Protein AF-A0A1Y6KVI9-F1 (afdb_monomer)

Secondary structure (DSSP, 8-state):
-PPPP---GGGS--TTT-SEEEEEEE--TT--SSSB-TTT--B-THHHHHHHHHHHHHHHHTTEEEEEEEE-SSEEEEEEEE-HHHHHT--HHHHHHH--S----HHHHHHHHHHHHHHS-TT------SSPPHHHHHHT--HHHHHHHHHSHHHHHTT--S-HHHHHHHHHHTT-S----HHHHHHHS--

InterPro domains:
  IPR036515 Transposase IS200-like superfamily [G3DSA:3.30.70.1290] (14-157)
  IPR036515 Transposase IS200-like superfamily [SSF143422] (20-94)

Sequence (191 aa):
MVKPMTTSRRKLIEPQITPFYHVINRCVRRAYLCGDDPYNGKNYHHRRGWIVNKIKQLAAVFCIDVCAYAVMSNHYHLVLKIDTEQQQKLTPKAVISRTAGINFAFTDYFELIDWTGRCVRNDKKGFIASSQPKILQQLGITADAWLEHSEQFMERYANVSGKWSRMCAFKQHAGGHWCKGKSASHQLHPN

Nearest PDB structures (foldseek):
  2ec2-assembly1_C  TM=4.387E-01  e=1.279E-01  Sulfurisphaera tokodaii
  1yjh-assembly1_A  TM=5.521E-01  e=5.649E+00  Cimex lectularius
  2dkd-assembly2_B  TM=3.832E-01  e=5.292E+00  Candida albicans

Radius of gyration: 19.59 Å; Cα contacts (8 Å, |Δi|>4): 198; chains: 1; bounding box: 50×51×47 Å

pLDDT: mean 80.1, std 11.82, range [41.78, 96.88]

Organism: NCBI:txid512643

Solvent-accessible surface area (backbone atoms only — not comparable to full-atom values): 11574 Å² total; per-residue (Å²): 135,83,76,82,75,84,75,57,74,81,77,76,63,53,63,90,83,47,37,68,45,82,47,74,53,66,56,63,94,88,42,65,68,14,38,74,35,90,87,80,72,49,76,31,53,77,40,48,60,52,52,54,52,48,52,54,54,50,31,71,51,45,57,34,48,75,81,43,75,48,82,50,40,40,34,37,41,35,33,32,32,54,37,62,70,62,51,71,71,52,48,74,68,54,51,51,66,51,51,85,60,87,89,71,56,75,65,48,51,51,49,41,53,54,51,52,60,55,72,74,38,94,87,55,95,68,89,75,71,90,67,77,46,65,59,36,63,77,67,71,43,51,70,66,59,51,49,56,48,67,76,40,37,55,81,45,28,64,86,54,84,47,44,54,71,56,45,46,53,51,34,49,75,70,74,40,94,75,80,64,33,63,72,63,15,54,72,75,32,70,132

Structure (mmCIF, N/CA/C/O backbone):
data_AF-A0A1Y6KVI9-F1
#
_entry.id   AF-A0A1Y6KVI9-F1
#
loop_
_atom_site.group_PDB
_atom_site.id
_atom_site.type_symbol
_atom_site.label_atom_id
_atom_site.label_alt_id
_atom_site.label_comp_id
_atom_site.label_asym_id
_atom_site.label_entity_id
_atom_site.label_seq_id
_atom_site.pdbx_PDB_ins_code
_atom_site.Cartn_x
_atom_site.Cartn_y
_atom_site.Cartn_z
_atom_site.occupancy
_atom_site.B_iso_or_equiv
_atom_site.auth_seq_id
_atom_site.auth_comp_id
_atom_site.auth_asym_id
_atom_site.auth_atom_id
_atom_site.pdbx_PDB_model_num
ATOM 1 N N . MET A 1 1 ? -24.255 30.212 -9.617 1.00 41.78 1 MET A N 1
ATOM 2 C CA . MET A 1 1 ? -23.935 28.779 -9.427 1.00 41.78 1 MET A CA 1
ATOM 3 C C . MET A 1 1 ? -22.876 28.683 -8.333 1.00 41.78 1 MET A C 1
ATOM 5 O O . MET A 1 1 ? -21.764 29.150 -8.544 1.00 41.78 1 MET A O 1
ATOM 9 N N . VAL A 1 2 ? -23.235 28.226 -7.131 1.00 43.97 2 VAL A N 1
ATOM 10 C CA . VAL A 1 2 ? -22.296 28.164 -5.995 1.00 43.97 2 VAL A CA 1
ATOM 11 C C . VAL A 1 2 ? -21.312 27.023 -6.249 1.00 43.97 2 VAL A C 1
ATOM 13 O O . VAL A 1 2 ? -21.723 25.887 -6.469 1.00 43.97 2 VAL A O 1
ATOM 16 N N . LYS A 1 3 ? -20.011 27.330 -6.264 1.00 46.34 3 LYS A N 1
ATOM 17 C CA . LYS A 1 3 ? -18.946 26.326 -6.374 1.00 46.34 3 LYS A CA 1
ATOM 18 C C . LYS A 1 3 ? -19.054 25.416 -5.141 1.00 46.34 3 LYS A C 1
ATOM 20 O O . LYS A 1 3 ? -19.003 25.953 -4.034 1.00 46.34 3 LYS A O 1
ATOM 25 N N . PRO A 1 4 ? -19.228 24.090 -5.280 1.00 54.81 4 PRO A N 1
ATOM 26 C CA . PRO A 1 4 ? -19.335 23.225 -4.117 1.00 54.81 4 PRO A CA 1
ATOM 27 C C . PRO A 1 4 ? -18.044 23.345 -3.308 1.00 54.81 4 PRO A C 1
ATOM 29 O O . PRO A 1 4 ? -16.937 23.170 -3.822 1.00 54.81 4 PRO A O 1
ATOM 32 N N . MET A 1 5 ? -18.203 23.738 -2.051 1.00 51.47 5 MET A N 1
ATOM 33 C CA . MET A 1 5 ? -17.108 23.912 -1.114 1.00 51.47 5 MET A CA 1
ATOM 34 C C . MET A 1 5 ? -16.453 22.547 -0.877 1.00 51.47 5 MET A C 1
ATOM 36 O O . MET A 1 5 ? -17.142 21.545 -0.687 1.00 51.47 5 MET A O 1
ATOM 40 N N . THR A 1 6 ? -15.123 22.479 -0.913 1.00 55.81 6 THR A N 1
ATOM 41 C CA . THR A 1 6 ? -14.394 21.224 -0.699 1.00 55.81 6 THR A CA 1
ATOM 42 C C . THR A 1 6 ? -14.618 20.722 0.726 1.00 55.81 6 THR A C 1
ATOM 44 O O . THR A 1 6 ? -14.096 21.296 1.682 1.00 55.81 6 THR A O 1
ATOM 47 N N . THR A 1 7 ? -15.383 19.642 0.877 1.00 67.88 7 THR A N 1
ATOM 48 C CA . THR A 1 7 ? -15.594 18.971 2.164 1.00 67.88 7 THR A CA 1
ATOM 49 C C . THR A 1 7 ? -14.290 18.344 2.657 1.00 67.88 7 THR A C 1
ATOM 51 O O . THR A 1 7 ? -13.588 17.658 1.911 1.00 67.88 7 THR A O 1
ATOM 54 N N . SER A 1 8 ? -13.940 18.576 3.926 1.00 69.06 8 SER A N 1
ATOM 55 C CA . SER A 1 8 ? -12.733 17.990 4.512 1.00 69.06 8 SER A CA 1
ATOM 56 C C . SER A 1 8 ? -12.841 16.464 4.558 1.00 69.06 8 SER A C 1
ATOM 58 O O . SER A 1 8 ? -13.890 15.921 4.891 1.00 69.06 8 SER A O 1
ATOM 60 N N . ARG A 1 9 ? -11.744 15.753 4.259 1.00 61.25 9 ARG A N 1
ATOM 61 C CA . ARG A 1 9 ? -11.752 14.280 4.145 1.00 61.25 9 ARG A CA 1
ATOM 62 C C . ARG A 1 9 ? -12.289 13.566 5.387 1.00 61.25 9 ARG A C 1
ATOM 64 O O . ARG A 1 9 ? -12.955 12.551 5.253 1.00 61.25 9 ARG A O 1
ATOM 71 N N . ARG A 1 10 ? -12.067 14.131 6.580 1.00 68.75 10 ARG A N 1
ATOM 72 C CA . ARG A 1 10 ? -12.602 13.590 7.842 1.00 68.75 10 ARG A CA 1
ATOM 73 C C . ARG A 1 10 ? -14.134 13.577 7.911 1.00 68.75 10 ARG A C 1
ATOM 75 O O . ARG A 1 10 ? -14.680 12.835 8.705 1.00 68.75 10 ARG A O 1
ATOM 82 N N . LYS A 1 11 ? -14.804 14.427 7.126 1.00 74.38 11 LYS A N 1
ATOM 83 C CA . LYS A 1 11 ? -16.267 14.517 7.033 1.00 74.38 11 LYS A CA 1
ATOM 84 C C . LYS A 1 11 ? -16.841 13.641 5.911 1.00 74.38 11 LYS A C 1
ATOM 86 O O . LYS A 1 11 ? -18.047 13.627 5.732 1.00 74.38 11 LYS A O 1
ATOM 91 N N . LEU A 1 12 ? -15.996 12.966 5.125 1.00 75.19 12 LEU A N 1
ATOM 92 C CA . LEU A 1 12 ? -16.440 12.099 4.025 1.00 75.19 12 LEU A CA 1
ATOM 93 C C . LEU A 1 12 ? -16.765 10.672 4.483 1.00 75.19 12 LEU A C 1
ATOM 95 O O . LEU A 1 12 ? -17.330 9.912 3.705 1.00 75.19 12 LEU A O 1
ATOM 99 N N . ILE A 1 13 ? -16.364 10.300 5.702 1.00 83.69 13 ILE A N 1
ATOM 100 C CA . ILE A 1 13 ? -16.493 8.947 6.240 1.00 83.69 13 ILE A CA 1
ATOM 101 C C . ILE A 1 13 ? -17.282 9.023 7.542 1.00 83.69 13 ILE A C 1
ATOM 103 O O . ILE A 1 13 ? -16.833 9.646 8.502 1.00 83.69 13 ILE A O 1
ATOM 107 N N . GLU A 1 14 ? -18.432 8.361 7.572 1.00 84.94 14 GLU A N 1
ATOM 108 C CA . GLU A 1 14 ? -19.307 8.268 8.735 1.00 84.94 14 GLU A CA 1
ATOM 109 C C . GLU A 1 14 ? -19.843 6.832 8.858 1.00 84.94 14 GLU A C 1
ATOM 111 O O . GLU A 1 14 ? -20.896 6.500 8.305 1.00 84.94 14 GLU A O 1
ATOM 116 N N . PRO A 1 15 ? -19.111 5.944 9.564 1.00 85.62 15 PRO A N 1
ATOM 117 C CA . PRO A 1 15 ? -19.455 4.522 9.651 1.00 85.62 15 PRO A CA 1
ATOM 118 C C . PRO A 1 15 ? -20.826 4.251 10.280 1.00 85.62 15 PRO A C 1
ATOM 120 O O . PRO A 1 15 ? -21.404 3.198 10.037 1.00 85.62 15 PRO A O 1
ATOM 123 N N . GLN A 1 16 ? -21.340 5.199 11.073 1.00 85.12 16 GLN A N 1
ATOM 124 C CA . GLN A 1 16 ? -22.661 5.115 11.702 1.00 85.12 16 GLN A CA 1
ATOM 125 C C . GLN A 1 16 ? -23.807 5.238 10.685 1.00 85.12 16 GLN A C 1
ATOM 127 O O . GLN A 1 16 ? -24.857 4.643 10.895 1.00 85.12 16 GLN A O 1
ATOM 132 N N . ILE A 1 17 ? -23.606 5.979 9.586 1.00 87.88 17 ILE A N 1
ATOM 133 C CA . ILE A 1 17 ? -24.597 6.114 8.506 1.00 87.88 17 ILE A CA 1
ATOM 134 C C . ILE A 1 17 ? -24.457 4.960 7.516 1.00 87.88 17 ILE A C 1
ATOM 136 O O . ILE A 1 17 ? -25.437 4.322 7.141 1.00 87.88 17 ILE A O 1
ATOM 140 N N . THR A 1 18 ? -23.230 4.697 7.069 1.00 91.38 18 THR A N 1
ATOM 141 C CA . THR A 1 18 ? -22.927 3.552 6.213 1.00 91.38 18 THR A CA 1
ATOM 142 C C . THR A 1 18 ? -21.510 3.064 6.483 1.00 91.38 18 THR A C 1
ATOM 144 O O . THR A 1 18 ? -20.565 3.862 6.472 1.00 91.38 18 THR A O 1
ATOM 147 N N . PRO A 1 19 ? -21.313 1.751 6.681 1.00 93.12 19 PRO A N 1
ATOM 148 C CA . PRO A 1 19 ? -19.977 1.191 6.756 1.00 93.12 19 PRO A CA 1
ATOM 149 C C . PRO A 1 19 ? -19.375 0.958 5.363 1.00 93.12 19 PRO A C 1
ATOM 151 O O . PRO A 1 19 ? -18.181 0.686 5.283 1.00 93.12 19 PRO A O 1
ATOM 154 N N . PHE A 1 20 ? -20.156 1.054 4.277 1.00 94.12 20 PHE A N 1
ATOM 155 C CA . PHE A 1 20 ? -19.722 0.711 2.920 1.00 94.12 20 PHE A CA 1
ATOM 156 C C . PHE A 1 20 ? -19.253 1.925 2.116 1.00 94.12 20 PHE A C 1
ATOM 158 O O . PHE A 1 20 ? -19.961 2.927 2.016 1.00 94.12 20 PHE A O 1
ATOM 165 N N . TYR A 1 21 ? -18.092 1.796 1.469 1.00 93.81 21 TYR A N 1
ATOM 166 C CA . TYR A 1 21 ? -17.468 2.854 0.676 1.00 93.81 21 TYR A CA 1
ATOM 167 C C . TYR A 1 21 ? -16.883 2.317 -0.626 1.00 93.81 21 TYR A C 1
ATOM 169 O O . TYR A 1 21 ? -16.111 1.358 -0.634 1.00 93.81 21 TYR A O 1
ATOM 177 N N . HIS A 1 22 ? -17.193 2.991 -1.735 1.00 94.94 22 HIS A N 1
ATOM 178 C CA . HIS A 1 22 ? -16.519 2.776 -3.013 1.00 94.94 22 HIS A CA 1
ATOM 179 C C . HIS A 1 22 ? -15.333 3.732 -3.134 1.00 94.94 22 HIS A C 1
ATOM 181 O O . HIS A 1 22 ? -15.501 4.945 -3.233 1.00 94.94 22 HIS A O 1
ATOM 187 N N . VAL A 1 23 ? -14.123 3.182 -3.116 1.00 92.56 23 VAL A N 1
ATOM 188 C CA . VAL A 1 23 ? -12.875 3.940 -3.209 1.00 92.56 23 VAL A CA 1
ATOM 189 C C . VAL A 1 23 ? -12.216 3.674 -4.550 1.00 92.56 23 VAL A C 1
ATOM 191 O O . VAL A 1 23 ? -12.107 2.534 -5.003 1.00 92.56 23 VAL A O 1
ATOM 194 N N . ILE A 1 24 ? -11.741 4.745 -5.176 1.00 91.56 24 ILE A N 1
ATOM 195 C CA . ILE A 1 24 ? -11.073 4.702 -6.471 1.00 91.56 24 ILE A CA 1
ATOM 196 C C . ILE A 1 24 ? -9.725 5.386 -6.318 1.00 91.56 24 ILE A C 1
ATOM 198 O O . ILE A 1 24 ? -9.643 6.504 -5.811 1.00 91.56 24 ILE A O 1
ATOM 202 N N . ASN A 1 25 ? -8.670 4.730 -6.785 1.00 89.00 25 ASN A N 1
ATOM 203 C CA . ASN A 1 25 ? -7.366 5.359 -6.916 1.00 89.00 25 ASN A CA 1
ATOM 204 C C . ASN A 1 25 ? -6.889 5.204 -8.352 1.00 89.00 25 ASN A C 1
ATOM 206 O O . ASN A 1 25 ? -6.873 4.100 -8.898 1.00 89.00 25 ASN A O 1
ATOM 210 N N . ARG A 1 26 ? -6.509 6.326 -8.955 1.00 85.56 26 ARG A N 1
ATOM 211 C CA . ARG A 1 26 ? -6.021 6.399 -10.323 1.00 85.56 26 ARG A CA 1
ATOM 212 C C . ARG A 1 26 ? -4.596 6.920 -10.317 1.00 85.56 26 ARG A C 1
ATOM 214 O O . ARG A 1 26 ? -4.307 7.970 -9.748 1.00 85.56 26 ARG A O 1
ATOM 221 N N . CYS A 1 27 ? -3.727 6.211 -11.023 1.00 83.12 27 CYS A N 1
ATOM 222 C CA . CYS A 1 27 ? -2.404 6.703 -11.342 1.00 83.12 27 CYS A CA 1
ATOM 223 C C . CYS A 1 27 ? -2.510 7.985 -12.167 1.00 83.12 27 CYS A C 1
ATOM 225 O O . CYS A 1 27 ? -3.212 8.058 -13.176 1.00 83.12 27 CYS A O 1
ATOM 227 N N . VAL A 1 28 ? -1.782 9.006 -11.736 1.00 78.94 28 VAL A N 1
ATOM 228 C CA . VAL A 1 28 ? -1.635 10.259 -12.474 1.00 78.94 28 VAL A CA 1
ATOM 229 C C . VAL A 1 28 ? -0.368 10.225 -13.323 1.00 78.94 28 VAL A C 1
ATOM 231 O O . VAL A 1 28 ? 0.478 9.345 -13.172 1.00 78.94 28 VAL A O 1
ATOM 234 N N . ARG A 1 29 ? -0.220 11.216 -14.211 1.00 76.19 29 ARG A N 1
ATOM 235 C CA . ARG A 1 29 ? 1.015 11.458 -14.979 1.00 76.19 29 ARG A CA 1
ATOM 236 C C . ARG A 1 29 ? 1.493 10.243 -15.792 1.00 76.19 29 ARG A C 1
ATOM 238 O O . ARG A 1 29 ? 2.688 9.991 -15.863 1.00 76.19 29 ARG A O 1
ATOM 245 N N . ARG A 1 30 ? 0.553 9.528 -16.424 1.00 73.62 30 ARG A N 1
ATOM 246 C CA . ARG A 1 30 ? 0.818 8.383 -17.321 1.00 73.62 30 ARG A CA 1
ATOM 247 C C . ARG A 1 30 ? 1.525 7.196 -16.648 1.00 73.62 30 ARG A C 1
ATOM 249 O O . ARG A 1 30 ? 2.158 6.405 -17.331 1.00 73.62 30 ARG A O 1
ATOM 256 N N . ALA A 1 31 ? 1.416 7.052 -15.327 1.00 73.94 31 ALA A N 1
ATOM 257 C CA . ALA A 1 31 ? 1.901 5.853 -14.653 1.00 73.94 31 ALA A CA 1
ATOM 258 C C . ALA A 1 31 ? 0.901 4.690 -14.796 1.00 73.94 31 ALA A C 1
ATOM 260 O O . ALA A 1 31 ? -0.316 4.901 -14.800 1.00 73.94 31 ALA A O 1
ATOM 261 N N . TYR A 1 32 ? 1.429 3.467 -14.871 1.00 81.81 32 TYR A N 1
ATOM 262 C CA . TYR A 1 32 ? 0.656 2.230 -14.978 1.00 81.81 32 TYR A CA 1
ATOM 263 C C . TYR A 1 32 ? 0.922 1.327 -13.768 1.00 81.81 32 TYR A C 1
ATOM 265 O O . TYR A 1 32 ? 2.066 1.058 -13.395 1.00 81.81 32 TYR A O 1
ATOM 273 N N . LEU A 1 33 ? -0.160 0.861 -13.148 1.00 84.81 33 LEU A N 1
ATOM 274 C CA . LEU A 1 33 ? -0.154 -0.116 -12.063 1.00 84.81 33 LEU A CA 1
ATOM 275 C C . LEU A 1 33 ? 0.258 -1.498 -12.568 1.00 84.81 33 LEU A C 1
ATOM 277 O O . LEU A 1 33 ? 1.055 -2.187 -11.932 1.00 84.81 33 LEU A O 1
ATOM 281 N N . CYS A 1 34 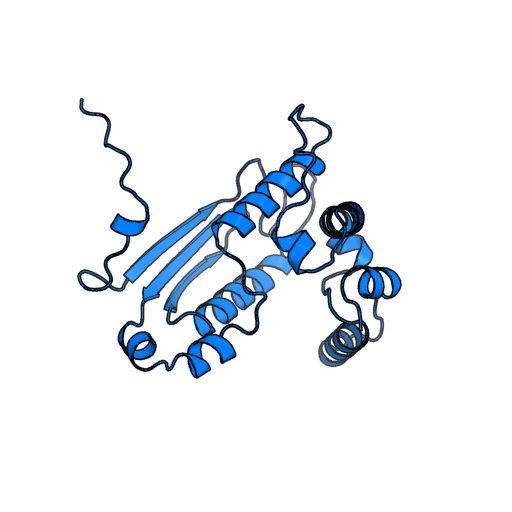? -0.331 -1.916 -13.688 1.00 89.31 34 CYS A N 1
ATOM 282 C CA . CYS A 1 34 ? -0.140 -3.227 -14.294 1.00 89.31 34 CYS A CA 1
ATOM 283 C C . CYS A 1 34 ? -0.531 -3.204 -15.783 1.00 89.31 34 CYS A C 1
ATOM 285 O O . CYS A 1 34 ? -1.052 -2.203 -16.270 1.00 89.31 34 CYS A O 1
ATOM 287 N N . GLY A 1 35 ? -0.334 -4.318 -16.490 1.00 88.88 35 GLY A N 1
ATOM 288 C CA . GLY A 1 35 ? -0.619 -4.413 -17.928 1.00 88.88 35 GLY A CA 1
ATOM 289 C C . GLY A 1 35 ? 0.412 -3.696 -18.793 1.00 88.88 35 GLY A C 1
ATOM 290 O O . GLY A 1 35 ? 1.489 -3.354 -18.306 1.00 88.88 35 GLY A O 1
ATOM 291 N N . ASP A 1 36 ? 0.093 -3.514 -20.068 1.00 89.88 36 ASP A N 1
ATOM 292 C CA . ASP A 1 36 ? 0.980 -2.865 -21.031 1.00 89.88 36 ASP A CA 1
ATOM 293 C C . ASP A 1 36 ? 0.984 -1.345 -20.872 1.00 89.88 36 ASP A C 1
ATOM 295 O O . ASP A 1 36 ? -0.067 -0.699 -20.810 1.00 89.88 36 ASP A O 1
ATOM 299 N N . ASP A 1 37 ? 2.186 -0.777 -20.812 1.00 86.12 37 ASP A N 1
ATOM 300 C CA . ASP A 1 37 ? 2.418 0.657 -20.899 1.00 86.12 37 ASP A CA 1
ATOM 301 C C . ASP A 1 37 ? 2.596 1.047 -22.378 1.00 86.12 37 ASP A C 1
ATOM 303 O O . ASP A 1 37 ? 3.631 0.740 -22.979 1.00 86.12 37 ASP A O 1
ATOM 307 N N . PRO A 1 38 ? 1.615 1.735 -22.989 1.00 82.31 38 PRO A N 1
ATOM 308 C CA . PRO A 1 38 ? 1.635 2.057 -24.410 1.00 82.31 38 PRO A CA 1
ATOM 309 C C . PRO A 1 38 ? 2.697 3.101 -24.777 1.00 82.31 38 PRO A C 1
ATOM 311 O O . PRO A 1 38 ? 2.939 3.315 -25.959 1.00 82.31 38 PRO A O 1
ATOM 314 N N . TYR A 1 39 ? 3.322 3.772 -23.802 1.00 80.62 39 TYR A N 1
ATOM 315 C CA . TYR A 1 39 ? 4.297 4.830 -24.077 1.00 80.62 39 TYR A CA 1
ATOM 316 C C . TYR A 1 39 ? 5.726 4.309 -24.209 1.00 80.62 39 TYR A C 1
ATOM 318 O O . TYR A 1 39 ? 6.509 4.867 -24.971 1.00 80.62 39 TYR A O 1
ATOM 326 N N . ASN A 1 40 ? 6.086 3.275 -23.451 1.00 83.06 40 ASN A N 1
ATOM 327 C CA . ASN A 1 40 ? 7.432 2.692 -23.474 1.00 83.06 40 ASN A CA 1
ATOM 328 C C . ASN A 1 40 ? 7.441 1.202 -23.854 1.00 83.06 40 ASN A C 1
ATOM 330 O O . ASN A 1 40 ? 8.512 0.599 -23.881 1.00 83.06 40 ASN A O 1
ATOM 334 N N . GLY A 1 41 ? 6.271 0.607 -24.112 1.00 85.94 41 GLY A N 1
ATOM 335 C CA . GLY A 1 41 ? 6.112 -0.794 -24.502 1.00 85.94 41 GLY A CA 1
ATOM 336 C C . GLY A 1 41 ? 6.371 -1.805 -23.382 1.00 85.94 41 GLY A C 1
ATOM 337 O O . GLY A 1 41 ? 6.445 -3.002 -23.650 1.00 85.94 41 GLY A O 1
ATOM 338 N N . LYS A 1 42 ? 6.545 -1.370 -22.126 1.00 84.62 42 LYS A N 1
ATOM 339 C CA . LYS A 1 42 ? 6.837 -2.277 -21.008 1.00 84.62 42 LYS A CA 1
ATOM 340 C C . LYS A 1 42 ? 5.577 -2.982 -20.518 1.00 84.62 42 LYS A C 1
ATOM 342 O O . LYS A 1 42 ? 4.529 -2.368 -20.334 1.00 84.62 42 LYS A O 1
ATOM 347 N N . ASN A 1 43 ? 5.725 -4.265 -20.197 1.00 87.31 43 ASN A N 1
ATOM 348 C CA . ASN A 1 43 ? 4.661 -5.078 -19.627 1.00 87.31 43 ASN A CA 1
ATOM 349 C C . ASN A 1 43 ? 4.767 -5.180 -18.097 1.00 87.31 43 ASN A C 1
ATOM 351 O O . ASN A 1 43 ? 5.784 -5.605 -17.542 1.00 87.31 43 ASN A O 1
ATOM 355 N N . TYR A 1 44 ? 3.680 -4.854 -17.403 1.00 86.88 44 TYR A N 1
ATOM 356 C CA . TYR A 1 44 ? 3.586 -4.887 -15.945 1.00 86.88 44 TYR A CA 1
ATOM 357 C C . TYR A 1 44 ? 2.504 -5.849 -15.426 1.00 86.88 44 TYR A C 1
ATOM 359 O O . TYR A 1 44 ? 2.049 -5.702 -14.290 1.00 86.88 44 TYR A O 1
ATOM 367 N N . HIS A 1 45 ? 2.044 -6.837 -16.208 1.00 87.44 45 HIS A N 1
ATOM 368 C CA . HIS A 1 45 ? 0.961 -7.743 -15.778 1.00 87.44 45 HIS A CA 1
ATOM 369 C C . HIS A 1 45 ? 1.252 -8.474 -14.467 1.00 87.44 45 HIS A C 1
ATOM 371 O O . HIS A 1 45 ? 0.347 -8.621 -13.643 1.00 87.44 45 HIS A O 1
ATOM 377 N N . HIS A 1 46 ? 2.512 -8.850 -14.234 1.00 83.44 46 HIS A N 1
ATOM 378 C CA . HIS A 1 46 ? 2.955 -9.518 -13.008 1.00 83.44 46 HIS A CA 1
ATOM 379 C C . HIS A 1 46 ? 2.566 -8.753 -11.727 1.00 83.44 46 HIS A C 1
ATOM 381 O O . HIS A 1 46 ? 2.312 -9.365 -10.691 1.00 83.44 46 HIS A O 1
ATOM 387 N N . ARG A 1 47 ? 2.443 -7.418 -11.792 1.00 85.75 47 ARG A N 1
ATOM 388 C CA . ARG A 1 47 ? 2.087 -6.575 -10.641 1.00 85.75 47 ARG A CA 1
ATOM 389 C C . ARG A 1 47 ? 0.630 -6.719 -10.216 1.00 85.75 47 ARG A C 1
ATOM 391 O O . ARG A 1 47 ? 0.321 -6.452 -9.059 1.00 85.75 47 ARG A O 1
ATOM 398 N N . ARG A 1 48 ? -0.275 -7.151 -11.105 1.00 88.38 48 ARG A N 1
ATOM 399 C CA . ARG A 1 48 ? -1.716 -7.236 -10.802 1.00 88.38 48 ARG A CA 1
ATOM 400 C C . ARG A 1 48 ? -1.985 -8.148 -9.607 1.00 88.38 48 ARG A C 1
ATOM 402 O O . ARG A 1 48 ? -2.691 -7.749 -8.685 1.00 88.38 48 ARG A O 1
ATOM 409 N N . GLY A 1 49 ? -1.376 -9.335 -9.598 1.00 83.62 49 GLY A N 1
ATOM 410 C CA . GLY A 1 49 ? -1.486 -10.272 -8.478 1.00 83.62 49 GLY A CA 1
ATOM 411 C C . GLY A 1 49 ? -0.922 -9.687 -7.183 1.00 83.62 49 GLY A C 1
ATOM 412 O O . GLY A 1 49 ? -1.539 -9.805 -6.129 1.00 83.62 49 GLY A O 1
ATOM 413 N N . TRP A 1 50 ? 0.207 -8.978 -7.261 1.00 87.12 50 TRP A N 1
ATOM 414 C CA . TRP A 1 50 ? 0.819 -8.334 -6.095 1.00 87.12 50 TRP A CA 1
ATOM 415 C C . TRP A 1 50 ? -0.060 -7.230 -5.512 1.00 87.12 50 TRP A C 1
ATOM 417 O O . TRP A 1 50 ? -0.208 -7.155 -4.296 1.00 87.12 50 TRP A O 1
ATOM 427 N N . ILE A 1 51 ? -0.684 -6.414 -6.364 1.00 85.94 51 ILE A N 1
ATOM 428 C CA . ILE A 1 51 ? -1.618 -5.364 -5.945 1.00 85.94 51 ILE A CA 1
ATOM 429 C C . ILE A 1 51 ? -2.812 -5.986 -5.217 1.00 85.94 51 ILE A C 1
ATOM 431 O O . ILE A 1 51 ? -3.134 -5.562 -4.110 1.00 85.94 51 ILE A O 1
ATOM 435 N N . VAL A 1 52 ? -3.423 -7.031 -5.788 1.00 89.81 52 VAL A N 1
ATOM 436 C CA . VAL A 1 52 ? -4.547 -7.744 -5.155 1.00 89.81 52 VAL A CA 1
ATOM 437 C C . VAL A 1 52 ? -4.139 -8.342 -3.807 1.00 89.81 52 VAL A C 1
ATOM 439 O O . VAL A 1 52 ? -4.841 -8.153 -2.814 1.00 89.81 52 VAL A O 1
ATOM 442 N N . ASN A 1 53 ? -2.988 -9.013 -3.736 1.00 84.38 53 ASN A N 1
ATOM 443 C CA . ASN A 1 53 ? -2.485 -9.586 -2.486 1.00 84.38 53 ASN A CA 1
ATOM 444 C C . ASN A 1 53 ? -2.223 -8.503 -1.438 1.00 84.38 53 ASN A C 1
ATOM 446 O O . ASN A 1 53 ? -2.551 -8.687 -0.267 1.00 84.38 53 ASN A O 1
ATOM 450 N N . LYS A 1 54 ? -1.683 -7.352 -1.852 1.00 84.81 54 LYS A N 1
ATOM 451 C CA . LYS A 1 54 ? -1.411 -6.243 -0.942 1.00 84.81 54 LYS A CA 1
ATOM 452 C C . LYS A 1 54 ? -2.691 -5.592 -0.425 1.00 84.81 54 LYS A C 1
ATOM 454 O O . LYS A 1 54 ? -2.756 -5.300 0.763 1.00 84.81 54 LYS A O 1
ATOM 459 N N . ILE A 1 55 ? -3.708 -5.423 -1.273 1.00 88.94 55 ILE A N 1
ATOM 460 C CA . ILE A 1 55 ? -5.044 -4.958 -0.865 1.00 88.94 55 ILE A CA 1
ATOM 461 C C . ILE A 1 55 ? -5.603 -5.871 0.231 1.00 88.94 55 ILE A C 1
ATOM 463 O O . ILE A 1 55 ? -5.970 -5.379 1.293 1.00 88.94 55 ILE A O 1
ATOM 467 N N . LYS A 1 56 ? -5.596 -7.193 0.012 1.00 87.44 56 LYS A N 1
ATOM 468 C CA . LYS A 1 56 ? -6.089 -8.174 0.994 1.00 87.44 56 LYS A CA 1
ATOM 469 C C . LYS A 1 56 ? -5.277 -8.155 2.290 1.00 87.44 56 LYS A C 1
ATOM 471 O O . LYS A 1 56 ? -5.849 -8.182 3.372 1.00 87.44 56 LYS A O 1
ATOM 476 N N . GLN A 1 57 ? -3.951 -8.064 2.189 1.00 81.94 57 GLN A N 1
ATOM 477 C CA . GLN A 1 57 ? -3.075 -7.986 3.357 1.00 81.94 57 GLN A CA 1
ATOM 478 C C . GLN A 1 57 ? -3.357 -6.733 4.195 1.00 81.94 57 GLN A C 1
ATOM 480 O O . GLN A 1 57 ? -3.453 -6.826 5.411 1.00 81.94 57 GLN A O 1
ATOM 485 N N . LEU A 1 58 ? -3.481 -5.563 3.561 1.00 84.19 58 LEU A N 1
ATOM 486 C CA . LEU A 1 58 ? -3.758 -4.309 4.264 1.00 84.19 58 LEU A CA 1
ATOM 487 C C . LEU A 1 58 ? -5.164 -4.313 4.871 1.00 84.19 58 LEU A C 1
ATOM 489 O O . LEU A 1 58 ? -5.323 -3.906 6.017 1.00 84.19 58 LEU A O 1
ATOM 493 N N . ALA A 1 59 ? -6.153 -4.837 4.148 1.00 87.94 59 ALA A N 1
ATOM 494 C CA . ALA A 1 59 ? -7.500 -5.039 4.670 1.00 87.94 59 ALA A CA 1
ATOM 495 C C . ALA A 1 59 ? -7.523 -5.965 5.896 1.00 87.94 59 ALA A C 1
ATOM 497 O O . ALA A 1 59 ? -8.314 -5.756 6.791 1.00 87.94 59 ALA A O 1
ATOM 498 N N . ALA A 1 60 ? -6.618 -6.941 6.008 1.00 79.75 60 ALA A N 1
ATOM 499 C CA . ALA A 1 60 ? -6.523 -7.761 7.219 1.00 79.75 60 ALA A CA 1
ATOM 500 C C . ALA A 1 60 ? -5.895 -7.016 8.415 1.00 79.75 60 ALA A C 1
ATOM 502 O O . ALA A 1 60 ? -6.095 -7.407 9.564 1.00 79.75 60 ALA A O 1
ATOM 503 N N . VAL A 1 61 ? -5.109 -5.964 8.166 1.00 84.19 61 VAL A N 1
ATOM 504 C CA . VAL A 1 61 ? -4.460 -5.163 9.218 1.00 84.19 61 VAL A CA 1
ATOM 505 C C . VAL A 1 61 ? -5.447 -4.161 9.810 1.00 84.19 61 VAL A C 1
ATOM 507 O O . VAL A 1 61 ? -5.622 -4.103 11.031 1.00 84.19 61 VAL A O 1
ATOM 510 N N . PHE A 1 62 ? -6.114 -3.400 8.947 1.00 81.44 62 PHE A N 1
ATOM 511 C CA . PHE A 1 62 ? -7.133 -2.422 9.324 1.00 81.44 62 PHE A CA 1
A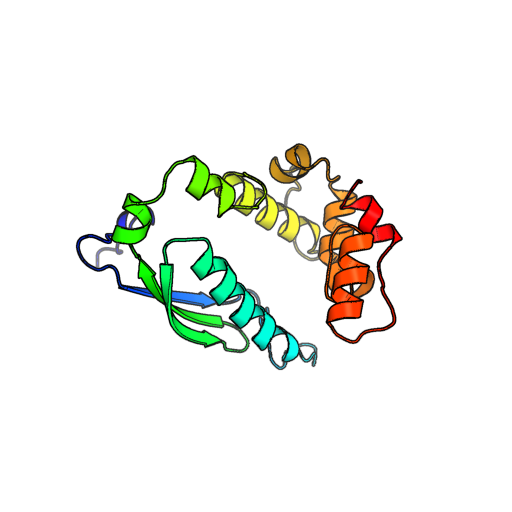TOM 512 C C . PHE A 1 62 ? -8.477 -3.136 9.493 1.00 81.44 62 PHE A C 1
ATOM 514 O O . PHE A 1 62 ? -8.706 -4.104 8.799 1.00 81.44 62 PHE A O 1
ATOM 521 N N . C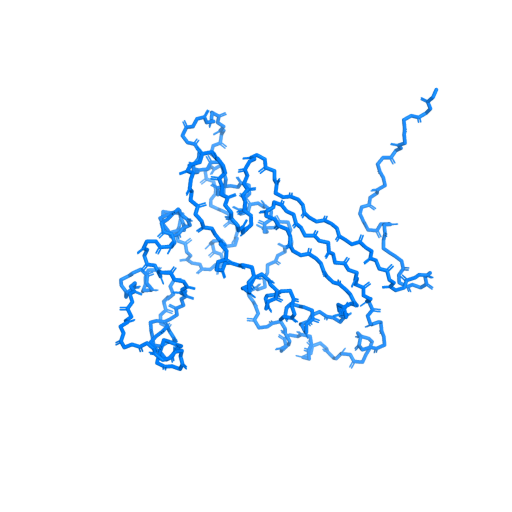YS A 1 63 ? -9.367 -2.736 10.402 1.00 89.75 63 CYS A N 1
ATOM 522 C CA . CYS A 1 63 ? -10.686 -3.385 10.538 1.00 89.75 63 CYS A CA 1
ATOM 523 C C . CYS A 1 63 ? -11.592 -3.043 9.338 1.00 89.75 63 CYS A C 1
ATOM 525 O O . CYS A 1 63 ? -12.508 -2.228 9.447 1.00 89.75 63 CYS A O 1
ATOM 527 N N . ILE A 1 64 ? -11.252 -3.568 8.161 1.00 93.31 64 ILE A N 1
ATOM 528 C CA . ILE A 1 64 ? -11.834 -3.235 6.867 1.00 93.31 64 ILE A CA 1
ATOM 529 C C . ILE A 1 64 ? -11.982 -4.519 6.054 1.00 93.31 64 ILE A C 1
ATOM 531 O O . ILE A 1 64 ? -10.994 -5.177 5.743 1.00 93.31 64 ILE A O 1
ATOM 535 N N . ASP A 1 65 ? -13.194 -4.806 5.596 1.00 93.62 65 ASP A N 1
ATOM 536 C CA . ASP A 1 65 ? -13.440 -5.870 4.629 1.00 93.62 65 ASP A CA 1
ATOM 537 C C . ASP A 1 65 ? -13.364 -5.337 3.196 1.00 93.62 65 ASP A C 1
ATOM 539 O O . ASP A 1 65 ? -13.780 -4.213 2.903 1.00 93.62 65 ASP A O 1
ATOM 543 N N . VAL A 1 66 ? -12.884 -6.171 2.272 1.00 95.56 66 VAL A N 1
ATOM 544 C CA . VAL A 1 66 ? -12.951 -5.908 0.826 1.00 95.56 66 VAL A CA 1
ATOM 545 C C . VAL A 1 66 ? -14.128 -6.688 0.256 1.00 95.56 66 VAL A C 1
ATOM 547 O O . VAL A 1 66 ? -14.020 -7.887 0.013 1.00 95.56 66 VAL A O 1
ATOM 550 N N . CYS A 1 67 ? -15.248 -6.009 0.024 1.00 95.94 67 CYS A N 1
ATOM 551 C CA . CYS A 1 67 ? -16.465 -6.616 -0.516 1.00 95.94 67 CYS A CA 1
ATOM 552 C C . CYS A 1 67 ? -16.347 -6.899 -2.019 1.00 95.94 67 CYS A C 1
ATOM 554 O O . CYS A 1 67 ? -16.837 -7.911 -2.505 1.00 95.94 67 CYS A O 1
ATOM 556 N N . ALA A 1 68 ? -15.690 -6.003 -2.758 1.00 96.25 68 ALA A N 1
ATOM 557 C CA . ALA A 1 68 ? -15.407 -6.174 -4.179 1.00 96.25 68 ALA A CA 1
ATOM 558 C C . ALA A 1 68 ? -14.158 -5.383 -4.581 1.00 96.25 68 ALA A C 1
ATOM 560 O O . ALA A 1 68 ? -13.815 -4.378 -3.955 1.00 96.25 68 ALA A O 1
ATOM 561 N N . TYR A 1 69 ? -13.481 -5.809 -5.647 1.00 96.75 69 TYR A N 1
ATOM 562 C CA . TYR A 1 69 ? -12.364 -5.064 -6.219 1.00 96.75 69 TYR A CA 1
ATOM 563 C C . TYR A 1 69 ? -12.284 -5.232 -7.737 1.00 96.75 69 TYR A C 1
ATOM 565 O O . TYR A 1 69 ? -12.631 -6.276 -8.282 1.00 96.75 69 TYR A O 1
ATOM 573 N N . ALA A 1 70 ? -11.746 -4.219 -8.413 1.00 96.38 70 ALA A N 1
ATOM 574 C CA . ALA A 1 70 ? -11.339 -4.287 -9.810 1.00 96.38 70 ALA A CA 1
ATOM 575 C C . ALA A 1 70 ? -9.984 -3.589 -9.974 1.00 96.38 70 ALA A C 1
ATOM 577 O O . ALA A 1 70 ? -9.840 -2.424 -9.610 1.00 96.38 70 ALA A O 1
ATOM 578 N N . VAL A 1 71 ? -8.984 -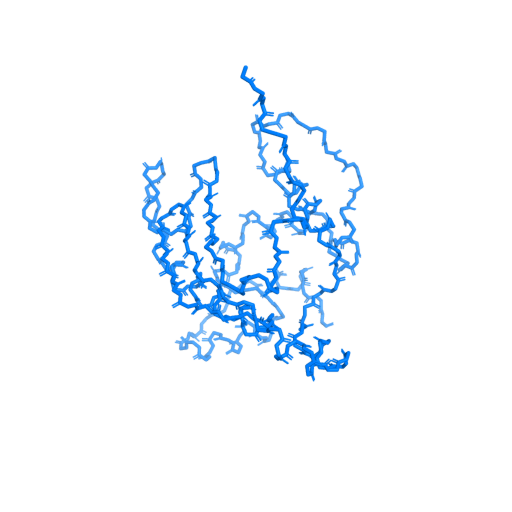4.296 -10.511 1.00 94.94 71 VAL A N 1
ATOM 579 C CA . VAL A 1 71 ? -7.644 -3.745 -10.776 1.00 94.94 71 VAL A CA 1
ATOM 580 C C . VAL A 1 71 ? -7.447 -3.626 -12.280 1.00 94.94 71 VAL A C 1
ATOM 582 O O . VAL A 1 71 ? -7.373 -4.630 -12.992 1.00 94.94 71 VAL A O 1
ATOM 585 N N . MET A 1 72 ? -7.353 -2.388 -12.750 1.00 92.00 72 MET A N 1
ATOM 586 C CA . MET A 1 72 ? -7.106 -2.031 -14.142 1.00 92.00 72 MET A CA 1
ATOM 587 C C . MET A 1 72 ? -5.648 -1.591 -14.323 1.00 92.00 72 MET A C 1
ATOM 589 O O . MET A 1 72 ? -4.859 -1.554 -13.376 1.00 92.00 72 MET A O 1
ATOM 593 N N . SER A 1 73 ? -5.263 -1.278 -15.560 1.00 90.69 73 SER A N 1
ATOM 594 C CA . SER A 1 73 ? -3.874 -0.952 -15.888 1.00 90.69 73 SER A CA 1
ATOM 595 C C . SER A 1 73 ? -3.393 0.352 -15.245 1.00 90.69 73 SER A C 1
ATOM 597 O O . SER A 1 73 ? -2.241 0.442 -14.843 1.00 90.69 73 SER A O 1
ATOM 599 N N . ASN A 1 74 ? -4.270 1.340 -15.066 1.00 88.31 74 ASN A N 1
ATOM 600 C CA . ASN A 1 74 ? -3.934 2.667 -14.531 1.00 88.31 74 ASN A CA 1
ATOM 601 C C . ASN A 1 74 ? -4.764 3.088 -13.304 1.00 88.31 74 ASN A C 1
ATOM 603 O O . ASN A 1 74 ? -4.602 4.200 -12.808 1.00 88.31 74 ASN A O 1
ATOM 607 N N . HIS A 1 75 ? -5.682 2.252 -12.825 1.00 91.88 75 HIS A N 1
ATOM 608 C CA . HIS A 1 75 ? -6.476 2.539 -11.632 1.00 91.88 75 HIS A CA 1
ATOM 609 C C . HIS A 1 75 ? -7.033 1.262 -11.013 1.00 91.88 75 HIS A C 1
ATOM 611 O O . HIS A 1 75 ? -7.018 0.198 -11.632 1.00 91.88 75 HIS A O 1
ATOM 617 N N . TYR A 1 76 ? -7.537 1.373 -9.792 1.00 95.19 76 TYR A N 1
ATOM 618 C CA . TYR A 1 76 ? -8.305 0.317 -9.155 1.00 95.19 76 TYR A CA 1
ATOM 619 C C . TYR A 1 76 ? -9.547 0.884 -8.467 1.00 95.19 76 TYR A C 1
ATOM 621 O O . TYR A 1 76 ? -9.571 2.041 -8.042 1.00 95.19 76 TYR A O 1
ATOM 629 N N . HIS A 1 77 ? -10.560 0.034 -8.341 1.00 96.19 77 HIS A N 1
ATOM 630 C CA . HIS A 1 77 ? -11.788 0.271 -7.595 1.00 96.19 77 HIS A CA 1
ATOM 631 C C . HIS A 1 77 ? -11.874 -0.738 -6.455 1.00 96.19 77 HIS A C 1
ATOM 633 O O . HIS A 1 77 ? -11.661 -1.925 -6.692 1.00 96.19 77 HIS A O 1
ATOM 639 N N . LEU A 1 78 ? -12.212 -0.283 -5.250 1.00 96.88 78 LEU A N 1
ATOM 640 C CA . LEU A 1 78 ? -12.456 -1.122 -4.077 1.00 96.88 78 LEU A CA 1
ATOM 641 C C . LEU A 1 78 ? -13.822 -0.778 -3.497 1.00 96.88 78 LEU A C 1
ATOM 643 O O . LEU A 1 78 ? -14.106 0.395 -3.273 1.00 96.88 78 LEU A O 1
ATOM 647 N N . VAL A 1 79 ? -14.642 -1.783 -3.219 1.00 96.62 79 VAL A N 1
ATOM 648 C CA . VAL A 1 79 ? -15.799 -1.646 -2.333 1.00 96.62 79 VAL A CA 1
ATOM 649 C C . VAL A 1 79 ? -15.360 -2.174 -0.979 1.00 96.62 79 VAL A C 1
ATOM 651 O O . VAL A 1 79 ? -15.030 -3.352 -0.852 1.00 96.62 79 VAL A O 1
ATOM 654 N N . LEU A 1 80 ? -15.291 -1.279 -0.003 1.00 95.38 80 LEU A N 1
ATOM 655 C CA . LEU A 1 80 ? -14.790 -1.544 1.338 1.00 95.38 80 LEU A CA 1
ATOM 656 C C . LEU A 1 80 ? -15.931 -1.462 2.344 1.00 95.38 80 LEU A C 1
ATOM 658 O O . LEU A 1 80 ? -16.814 -0.622 2.181 1.00 95.38 80 LEU A O 1
ATOM 662 N N . LYS A 1 81 ? -15.879 -2.272 3.399 1.00 95.12 81 LYS A N 1
ATOM 663 C CA . LYS A 1 81 ? -16.753 -2.152 4.569 1.00 95.12 81 LYS A CA 1
ATOM 664 C C . LYS A 1 81 ? -15.902 -1.914 5.810 1.00 95.12 81 LYS A C 1
ATOM 666 O O . LYS A 1 81 ? -14.977 -2.673 6.064 1.00 95.12 81 LYS A O 1
ATOM 671 N N . ILE A 1 82 ? -16.204 -0.876 6.580 1.00 93.38 82 ILE A N 1
ATOM 672 C CA . ILE A 1 82 ? -15.561 -0.623 7.873 1.00 93.38 82 ILE A CA 1
ATOM 673 C C . ILE A 1 82 ? -16.204 -1.539 8.919 1.00 93.38 82 ILE A C 1
ATOM 675 O O . ILE A 1 82 ? -17.409 -1.458 9.152 1.00 93.38 82 ILE A O 1
ATOM 679 N N . ASP A 1 83 ? -15.402 -2.391 9.556 1.00 93.00 83 ASP A N 1
ATOM 680 C CA . ASP A 1 83 ? -15.842 -3.259 10.649 1.00 93.00 83 ASP A CA 1
ATOM 681 C C . ASP A 1 83 ? -15.627 -2.553 11.997 1.00 93.00 83 ASP A C 1
ATOM 683 O O . ASP A 1 83 ? -14.595 -2.683 12.668 1.00 93.00 83 ASP A O 1
ATO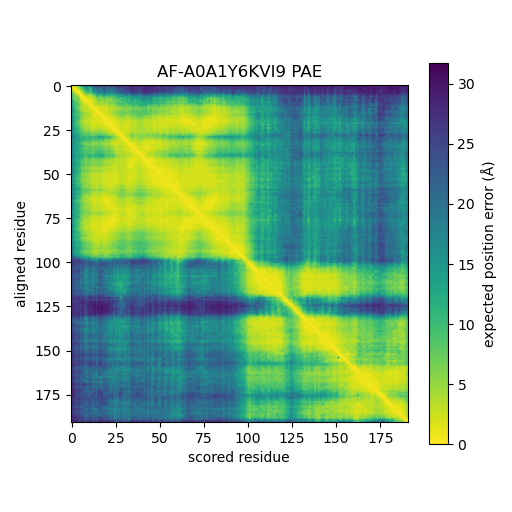M 687 N N . THR A 1 84 ? -16.619 -1.748 12.380 1.00 90.56 84 THR A N 1
ATOM 688 C CA . THR A 1 84 ? -16.614 -1.020 13.654 1.00 90.56 84 THR A CA 1
ATOM 689 C C . THR A 1 84 ? -16.703 -1.949 14.860 1.00 90.56 84 THR A C 1
ATOM 691 O O . THR A 1 84 ? -16.164 -1.620 15.913 1.00 90.56 84 THR A O 1
ATOM 694 N N . GLU A 1 85 ? -17.336 -3.116 14.727 1.00 91.50 85 GLU A N 1
ATOM 695 C CA . GLU A 1 85 ? -17.452 -4.074 15.828 1.00 91.50 85 GLU A CA 1
ATOM 696 C C . GLU A 1 85 ? -16.102 -4.712 16.148 1.00 91.50 85 GLU A C 1
ATOM 698 O O . GLU A 1 85 ? -15.710 -4.801 17.313 1.00 91.50 85 GLU A O 1
ATOM 703 N N . GLN A 1 86 ? -15.360 -5.137 15.122 1.00 89.81 86 GLN A N 1
ATOM 704 C CA . GLN A 1 86 ? -14.003 -5.639 15.301 1.00 89.81 86 GLN A CA 1
ATOM 705 C C . GLN A 1 86 ? -13.095 -4.544 15.859 1.00 89.81 86 GLN A C 1
ATOM 707 O O . GLN A 1 86 ? -12.319 -4.815 16.773 1.00 89.81 86 GLN A O 1
ATOM 712 N N . GLN A 1 87 ? -13.203 -3.311 15.353 1.00 89.88 87 GLN A N 1
ATOM 713 C CA . GLN A 1 87 ? -12.406 -2.182 15.834 1.00 89.88 87 GLN A CA 1
ATOM 714 C C . GLN A 1 87 ? -12.615 -1.908 17.329 1.00 89.88 87 GLN A C 1
ATOM 716 O O . GLN A 1 87 ? -11.629 -1.732 18.042 1.00 89.88 87 GLN A O 1
ATOM 721 N N . GLN A 1 88 ? -13.856 -1.931 17.816 1.00 90.81 88 GLN A N 1
ATOM 722 C CA . GLN A 1 88 ? -14.174 -1.706 19.232 1.00 90.81 88 GLN A CA 1
ATOM 723 C C . GLN A 1 88 ? -13.640 -2.812 20.152 1.00 90.81 88 GLN A C 1
ATOM 725 O O . GLN A 1 88 ? -13.337 -2.558 21.315 1.00 90.81 88 GLN A O 1
ATOM 730 N N . LYS A 1 89 ? -13.487 -4.036 19.634 1.00 92.94 89 LYS A N 1
ATOM 731 C CA . LYS A 1 89 ? -12.940 -5.182 20.377 1.00 92.94 89 LYS A CA 1
ATOM 732 C C . LYS A 1 89 ? -11.407 -5.169 20.461 1.00 92.94 89 LYS A C 1
ATOM 734 O O . LYS A 1 89 ? -10.835 -5.976 21.195 1.00 92.94 89 LYS A O 1
ATOM 739 N N . LEU A 1 90 ? -10.716 -4.299 19.716 1.00 89.50 90 LEU A N 1
ATOM 740 C CA . LEU A 1 90 ? -9.254 -4.256 19.723 1.00 89.50 90 LEU A CA 1
ATOM 741 C C . LEU A 1 90 ? -8.706 -3.550 20.966 1.00 89.50 90 LEU A C 1
ATOM 743 O O . LEU A 1 90 ? -9.008 -2.394 21.248 1.00 89.50 90 LEU A O 1
ATOM 747 N N . THR A 1 91 ? -7.793 -4.226 21.659 1.00 91.19 91 THR A N 1
ATOM 748 C CA . THR A 1 91 ? -6.968 -3.605 22.702 1.00 91.19 91 THR A CA 1
ATOM 749 C C . THR A 1 91 ? -5.820 -2.804 22.075 1.00 91.19 91 THR A C 1
ATOM 751 O O . THR A 1 91 ? -5.375 -3.147 20.977 1.00 91.19 91 THR A O 1
ATOM 754 N N . PRO A 1 92 ? -5.241 -1.801 22.767 1.00 86.56 92 PRO A N 1
ATOM 755 C CA . PRO A 1 92 ? -4.066 -1.080 22.265 1.00 86.56 92 PRO A CA 1
ATOM 756 C C . PRO A 1 92 ? -2.911 -2.012 21.868 1.00 86.56 92 PRO A C 1
ATOM 758 O O . PRO A 1 92 ? -2.278 -1.827 20.831 1.00 86.56 92 PRO A O 1
ATOM 761 N N . LYS A 1 93 ? -2.686 -3.079 22.646 1.00 84.31 93 LYS A N 1
ATOM 762 C CA . LYS A 1 93 ? -1.683 -4.106 22.335 1.00 84.31 93 LYS A CA 1
ATOM 763 C C . LYS A 1 93 ? -2.011 -4.864 21.045 1.00 84.31 93 LYS A C 1
ATOM 765 O O . LYS A 1 93 ? -1.107 -5.118 20.256 1.00 84.31 93 LYS A O 1
ATOM 770 N N . ALA A 1 94 ? -3.282 -5.207 20.824 1.00 84.00 94 ALA A N 1
ATOM 771 C CA . ALA A 1 94 ? -3.730 -5.855 19.593 1.00 84.00 94 ALA A CA 1
ATOM 772 C C . ALA A 1 94 ? -3.636 -4.918 18.378 1.00 84.00 94 ALA A C 1
ATOM 774 O O . ALA A 1 94 ? -3.309 -5.370 17.288 1.00 84.00 94 ALA A O 1
ATOM 775 N N . VAL A 1 95 ? -3.870 -3.613 18.552 1.00 82.88 95 VAL A N 1
ATOM 776 C CA . VAL A 1 95 ? -3.641 -2.621 17.490 1.00 82.88 95 VAL A CA 1
ATOM 777 C C . VAL A 1 95 ? -2.165 -2.616 17.089 1.00 82.88 95 VAL A C 1
ATOM 779 O O . VAL A 1 95 ? -1.859 -2.805 15.915 1.00 82.88 95 VAL A O 1
ATOM 782 N N . ILE A 1 96 ? -1.258 -2.499 18.066 1.00 79.75 96 ILE A N 1
ATOM 783 C CA . ILE A 1 96 ? 0.193 -2.478 17.827 1.00 79.75 96 ILE A CA 1
ATOM 784 C C . ILE A 1 96 ? 0.669 -3.773 17.154 1.00 79.75 96 ILE A C 1
ATOM 786 O O . ILE A 1 96 ? 1.453 -3.719 16.212 1.00 79.75 96 ILE A O 1
ATOM 790 N N . SER A 1 97 ? 0.193 -4.942 17.597 1.00 79.12 97 SER A N 1
ATOM 791 C CA . SER A 1 97 ? 0.623 -6.225 17.026 1.00 79.12 97 SER A CA 1
ATOM 792 C C . SER A 1 97 ? 0.115 -6.460 15.600 1.00 79.12 97 SER A C 1
ATOM 794 O O . SER A 1 97 ? 0.783 -7.140 14.822 1.00 79.12 97 SER A O 1
ATOM 796 N N . ARG A 1 98 ? -1.042 -5.890 15.237 1.00 77.06 98 ARG A N 1
ATOM 797 C CA . ARG A 1 98 ? -1.578 -5.921 13.866 1.00 77.06 98 ARG A CA 1
ATOM 798 C C . ARG A 1 98 ? -0.793 -5.002 12.940 1.00 77.06 98 ARG A C 1
ATOM 800 O O . ARG A 1 98 ? -0.533 -5.355 11.791 1.00 77.06 98 ARG A O 1
ATOM 807 N N . THR A 1 99 ? -0.386 -3.837 13.435 1.00 66.19 99 THR A N 1
ATOM 808 C CA . THR A 1 99 ? 0.467 -2.896 12.711 1.00 66.19 99 THR A CA 1
ATOM 809 C C . THR A 1 99 ? 1.936 -3.229 12.960 1.00 66.19 99 THR A C 1
ATOM 811 O O . THR A 1 99 ? 2.644 -2.493 13.637 1.00 66.19 99 THR A O 1
ATOM 814 N N . ALA A 1 100 ? 2.432 -4.320 12.371 1.00 60.16 100 ALA A N 1
ATOM 815 C CA . ALA A 1 100 ? 3.863 -4.659 12.364 1.00 60.16 100 ALA A CA 1
ATOM 816 C C . ALA A 1 100 ? 4.706 -3.706 11.473 1.00 60.16 100 ALA A C 1
ATOM 818 O O . ALA A 1 100 ? 5.669 -4.123 10.831 1.00 60.16 100 ALA A O 1
ATOM 819 N N . GLY A 1 101 ? 4.284 -2.446 11.350 1.00 62.59 101 GLY A N 1
ATOM 820 C CA . GLY A 1 101 ? 4.852 -1.434 10.472 1.00 62.59 101 GLY A CA 1
ATOM 821 C C . GLY A 1 101 ? 5.597 -0.354 11.245 1.00 62.59 101 GLY A C 1
ATOM 822 O O . GLY A 1 101 ? 5.429 -0.183 12.449 1.00 62.59 101 GLY A O 1
ATOM 823 N N . ILE A 1 102 ? 6.421 0.389 10.517 1.00 61.31 102 ILE A N 1
ATOM 824 C CA . ILE A 1 102 ? 7.103 1.575 11.030 1.00 61.31 102 ILE A CA 1
ATOM 825 C C . ILE A 1 102 ? 6.032 2.609 11.390 1.00 61.31 102 ILE A C 1
ATOM 827 O O . ILE A 1 102 ? 5.167 2.922 10.572 1.00 61.31 102 ILE A O 1
ATOM 831 N N . ASN A 1 103 ? 6.084 3.114 12.619 1.00 67.06 103 ASN A N 1
ATOM 832 C CA . ASN A 1 103 ? 5.102 4.055 13.134 1.00 67.06 103 ASN A CA 1
ATOM 833 C C . ASN A 1 103 ? 5.486 5.479 12.696 1.00 67.06 103 ASN A C 1
ATOM 835 O O . ASN A 1 103 ? 6.423 6.059 13.238 1.00 67.06 103 ASN A O 1
ATOM 839 N N . PHE A 1 104 ? 4.791 6.028 11.701 1.00 75.19 104 PHE A N 1
ATOM 840 C CA . PHE A 1 104 ? 4.964 7.409 11.236 1.00 75.19 104 PHE A CA 1
ATOM 841 C C . PHE A 1 104 ? 3.607 8.070 10.992 1.00 75.19 104 PHE A C 1
ATOM 843 O O . PHE A 1 104 ? 2.622 7.392 10.682 1.00 75.19 104 PHE A O 1
ATOM 850 N N . ALA A 1 105 ? 3.533 9.398 11.121 1.00 77.06 105 ALA A N 1
ATOM 851 C CA . ALA A 1 105 ? 2.291 10.105 10.845 1.00 77.06 105 ALA A CA 1
ATOM 852 C C . ALA A 1 105 ? 1.996 10.101 9.338 1.00 77.06 105 ALA A C 1
ATOM 854 O O . ALA A 1 105 ? 2.890 10.128 8.491 1.00 77.06 105 ALA A O 1
ATOM 855 N N . PHE A 1 106 ? 0.712 10.124 8.981 1.00 73.75 106 PHE A N 1
ATOM 856 C CA . PHE A 1 106 ? 0.290 10.143 7.578 1.00 73.75 106 PHE A CA 1
ATOM 857 C C . PHE A 1 106 ? 0.806 11.376 6.810 1.00 73.75 106 PHE A C 1
ATOM 859 O O . PHE A 1 106 ? 1.059 11.308 5.609 1.00 73.75 106 PHE A O 1
ATOM 866 N N . THR A 1 107 ? 1.001 12.499 7.505 1.00 77.69 107 THR A N 1
ATOM 867 C CA . THR A 1 107 ? 1.637 13.704 6.954 1.00 77.69 107 THR A CA 1
ATOM 868 C C . THR A 1 107 ? 3.093 13.465 6.579 1.00 77.69 107 THR A C 1
ATOM 870 O O . THR A 1 107 ? 3.505 13.871 5.495 1.00 77.69 107 THR A O 1
ATOM 873 N N . ASP A 1 108 ? 3.836 12.750 7.424 1.00 82.19 108 ASP A N 1
ATOM 874 C CA . ASP A 1 108 ? 5.253 12.459 7.200 1.00 82.19 108 ASP A CA 1
ATOM 875 C C . ASP A 1 108 ? 5.422 11.513 5.995 1.00 82.19 108 ASP A C 1
ATOM 877 O O . ASP A 1 108 ? 6.390 11.603 5.242 1.00 82.19 108 ASP A O 1
ATOM 881 N N . TYR A 1 109 ? 4.435 10.640 5.750 1.00 84.31 109 TYR A N 1
ATOM 882 C CA . TYR A 1 109 ? 4.398 9.792 4.556 1.00 84.31 109 TYR A CA 1
ATOM 883 C C . TYR A 1 109 ? 4.234 10.605 3.269 1.00 84.31 109 TYR A C 1
ATOM 885 O O . TYR A 1 109 ? 4.952 10.375 2.296 1.00 84.31 109 TYR A O 1
ATOM 893 N N . PHE A 1 110 ? 3.305 11.567 3.241 1.00 82.00 110 PHE A N 1
ATOM 894 C CA . PHE A 1 110 ? 3.150 12.425 2.065 1.00 82.00 110 PHE A CA 1
ATOM 895 C C . PHE A 1 110 ? 4.368 13.307 1.824 1.00 82.00 110 PHE A C 1
ATOM 897 O O . PHE A 1 110 ? 4.735 13.503 0.668 1.00 82.00 110 PHE A O 1
ATOM 904 N N . GLU A 1 111 ? 4.995 13.799 2.892 1.00 85.88 111 GLU A N 1
ATOM 905 C CA . GLU A 1 111 ? 6.258 14.527 2.807 1.00 85.88 111 GLU A CA 1
ATOM 906 C C . GLU A 1 111 ? 7.330 13.671 2.121 1.00 85.88 111 GLU A C 1
ATOM 908 O O . GLU A 1 111 ? 7.928 14.114 1.143 1.00 85.88 111 GLU A O 1
ATOM 913 N N . LEU A 1 112 ? 7.502 12.414 2.549 1.00 87.31 112 LEU A N 1
ATOM 914 C CA . LEU A 1 112 ? 8.445 11.477 1.935 1.00 87.31 112 LEU A CA 1
ATOM 915 C C . LEU A 1 112 ? 8.152 11.232 0.447 1.00 87.31 112 LEU A C 1
ATOM 917 O O . LEU A 1 112 ? 9.070 11.246 -0.377 1.00 87.31 112 LEU A O 1
ATOM 921 N N . ILE A 1 113 ? 6.887 11.002 0.086 1.00 85.25 113 ILE A N 1
ATOM 922 C CA . ILE A 1 113 ? 6.488 10.729 -1.303 1.00 85.25 113 ILE A CA 1
ATOM 923 C C . ILE A 1 113 ? 6.686 11.956 -2.198 1.00 85.25 113 ILE A C 1
ATOM 925 O O . ILE A 1 113 ? 7.218 11.822 -3.302 1.00 85.25 113 ILE A O 1
ATOM 929 N N . ASP A 1 114 ? 6.278 13.143 -1.744 1.00 81.44 114 ASP A N 1
ATOM 930 C CA . ASP A 1 114 ? 6.460 14.377 -2.510 1.00 81.44 114 ASP A CA 1
ATOM 931 C C . ASP A 1 114 ? 7.946 14.720 -2.661 1.00 81.44 114 ASP A C 1
ATOM 933 O O . ASP A 1 114 ? 8.388 15.026 -3.769 1.00 81.44 114 ASP A O 1
ATOM 937 N N . TRP A 1 115 ? 8.730 14.582 -1.586 1.00 85.44 115 TRP A N 1
ATOM 938 C CA . TRP A 1 115 ? 10.181 14.768 -1.607 1.00 85.44 115 TRP A CA 1
ATOM 939 C C . TRP A 1 115 ? 10.854 13.815 -2.605 1.00 85.44 115 TRP A C 1
ATOM 941 O O . TRP A 1 115 ? 11.538 14.273 -3.519 1.00 85.44 115 TRP A O 1
ATOM 951 N N . THR A 1 116 ? 10.557 12.511 -2.530 1.00 85.38 116 THR A N 1
ATOM 952 C CA . THR A 1 116 ? 11.107 11.500 -3.455 1.00 85.38 116 THR A CA 1
ATOM 953 C C . THR A 1 116 ? 10.745 11.834 -4.906 1.00 85.38 116 THR A C 1
ATOM 955 O O . THR A 1 116 ? 11.596 11.825 -5.789 1.00 85.38 116 THR A O 1
ATOM 958 N N . GLY A 1 117 ? 9.488 12.202 -5.173 1.00 77.31 117 GLY A N 1
ATOM 959 C CA . GLY A 1 117 ? 9.030 12.541 -6.522 1.00 77.31 117 GLY A CA 1
ATOM 960 C C . GLY A 1 117 ? 9.664 13.806 -7.115 1.00 77.31 117 GLY A C 1
ATOM 961 O O . GLY A 1 117 ? 9.690 13.945 -8.341 1.00 77.31 117 GLY A O 1
ATOM 962 N N . ARG A 1 118 ? 10.157 14.730 -6.278 1.00 76.06 118 ARG A N 1
ATOM 963 C CA . ARG A 1 118 ? 10.932 15.901 -6.719 1.00 76.06 118 ARG A CA 1
ATOM 964 C C . ARG A 1 118 ? 12.373 15.531 -7.066 1.00 76.06 118 ARG A C 1
ATOM 966 O O . ARG A 1 118 ? 12.873 16.059 -8.050 1.00 76.06 118 ARG A O 1
ATOM 973 N N . CYS A 1 119 ? 13.000 14.623 -6.317 1.00 74.69 119 CYS A N 1
ATOM 974 C CA . CYS A 1 119 ? 14.381 14.192 -6.555 1.00 74.69 119 CYS A CA 1
ATOM 975 C C . CYS A 1 119 ? 14.556 13.392 -7.859 1.00 74.69 119 CYS A C 1
ATOM 977 O O . CYS A 1 119 ? 15.520 13.614 -8.576 1.00 74.69 119 CYS A O 1
ATOM 979 N N . VAL A 1 120 ? 13.604 12.517 -8.202 1.00 69.25 120 VAL A N 1
ATOM 980 C CA . VAL A 1 120 ? 13.732 11.567 -9.333 1.00 69.25 120 VAL A CA 1
ATOM 981 C C . VAL A 1 120 ? 13.515 12.215 -10.719 1.00 69.25 120 VAL A C 1
ATOM 983 O O . VAL A 1 120 ? 13.851 11.643 -11.755 1.00 69.25 120 VAL A O 1
ATOM 986 N N . ARG A 1 121 ? 12.900 13.404 -10.802 1.00 61.62 121 ARG A N 1
ATOM 987 C CA . ARG A 1 121 ? 12.518 14.016 -12.091 1.00 61.62 121 ARG A CA 1
ATOM 988 C C . ARG A 1 121 ? 13.517 15.064 -12.571 1.00 61.62 121 ARG A C 1
ATOM 990 O O . ARG A 1 121 ? 13.393 16.239 -12.239 1.00 61.62 121 ARG A O 1
ATOM 997 N N . ASN A 1 122 ? 14.392 14.649 -13.485 1.00 52.41 122 ASN A N 1
ATOM 998 C CA . ASN A 1 122 ? 15.352 15.518 -14.182 1.00 52.41 122 ASN A CA 1
ATOM 999 C C . ASN A 1 122 ? 14.708 16.693 -14.950 1.00 52.41 122 ASN A C 1
ATOM 1001 O O . ASN A 1 122 ? 15.375 17.683 -15.235 1.00 52.41 122 ASN A O 1
ATOM 1005 N N . ASP A 1 123 ? 13.419 16.604 -15.296 1.00 57.19 123 ASP A N 1
ATOM 1006 C CA . ASP A 1 123 ? 12.708 17.588 -16.121 1.00 57.19 123 ASP A CA 1
ATOM 1007 C C . ASP A 1 123 ? 11.935 18.653 -15.320 1.00 57.19 123 ASP A C 1
ATOM 1009 O O . ASP A 1 123 ? 11.341 19.558 -15.911 1.00 57.19 123 ASP A O 1
ATOM 1013 N N . LYS A 1 124 ? 11.918 18.579 -13.979 1.00 52.09 124 LYS A N 1
ATOM 1014 C CA . LYS A 1 124 ? 11.148 19.505 -13.138 1.00 52.09 124 LYS A CA 1
ATOM 1015 C C . LYS A 1 124 ? 12.063 20.354 -12.253 1.00 52.09 124 LYS A C 1
ATOM 1017 O O . LYS A 1 124 ? 12.562 19.887 -11.238 1.00 52.09 124 LYS A O 1
ATOM 1022 N N . LYS A 1 125 ? 12.196 21.650 -12.565 1.00 48.78 125 LYS A N 1
ATOM 1023 C CA . LYS A 1 125 ? 12.788 22.630 -11.636 1.00 48.78 125 LYS A CA 1
ATOM 1024 C C . LYS A 1 125 ? 11.871 22.805 -10.423 1.00 48.78 125 LYS A C 1
ATOM 1026 O O . LYS A 1 125 ? 10.763 23.327 -10.541 1.00 48.78 125 LYS A O 1
ATOM 1031 N N . GLY A 1 126 ? 12.326 22.367 -9.256 1.00 49.66 126 GLY A N 1
ATOM 1032 C CA . GLY A 1 126 ? 11.638 22.550 -7.986 1.00 49.66 126 GLY A CA 1
ATOM 1033 C C . GLY A 1 126 ? 12.629 22.491 -6.832 1.00 49.66 126 GLY A C 1
ATOM 1034 O O . GLY A 1 126 ? 13.548 21.682 -6.847 1.00 49.66 126 GLY A O 1
ATOM 1035 N N . PHE A 1 127 ? 12.438 23.372 -5.853 1.00 47.25 127 PHE A N 1
ATOM 1036 C CA . PHE A 1 127 ? 13.239 23.459 -4.636 1.00 47.25 127 PHE A CA 1
ATOM 1037 C C . PHE A 1 127 ? 13.318 22.095 -3.928 1.00 47.25 127 PHE A C 1
ATOM 1039 O O . PHE A 1 127 ? 12.284 21.526 -3.546 1.00 47.25 127 PHE A O 1
ATOM 1046 N N . ILE A 1 128 ? 14.544 21.589 -3.776 1.00 56.72 128 ILE A N 1
ATOM 1047 C CA . ILE A 1 128 ? 14.883 20.459 -2.911 1.00 56.72 128 ILE A CA 1
ATOM 1048 C C . ILE A 1 128 ? 14.936 21.033 -1.499 1.00 56.72 128 ILE A C 1
ATOM 1050 O O . ILE A 1 128 ? 15.775 21.886 -1.211 1.00 56.72 128 ILE A O 1
ATOM 1054 N N . ALA A 1 129 ? 14.018 20.614 -0.628 1.00 56.69 129 ALA A N 1
ATOM 1055 C CA . ALA A 1 129 ? 14.156 20.934 0.784 1.00 56.69 129 ALA A CA 1
ATOM 1056 C C . ALA A 1 129 ? 15.471 20.310 1.272 1.00 56.69 129 ALA A C 1
ATOM 1058 O O . ALA A 1 129 ? 15.674 19.106 1.122 1.00 56.69 129 ALA A O 1
ATOM 1059 N N . SER A 1 130 ? 16.363 21.135 1.823 1.00 58.81 130 SER A N 1
ATOM 1060 C CA . SER A 1 130 ? 17.653 20.701 2.375 1.00 58.81 130 SER A CA 1
ATOM 1061 C C . SER A 1 130 ? 17.494 19.744 3.560 1.00 58.81 130 SER A C 1
ATOM 1063 O O . SER A 1 130 ? 18.425 19.026 3.910 1.00 58.81 130 SER A O 1
ATOM 1065 N N . SER A 1 131 ? 16.308 19.711 4.170 1.00 71.25 131 SER A N 1
ATOM 1066 C CA . SER A 1 131 ? 15.970 18.805 5.257 1.00 71.25 131 SER A CA 1
ATOM 1067 C C . SER A 1 131 ? 15.501 17.446 4.734 1.00 71.25 131 SER A C 1
ATOM 1069 O O . SER A 1 131 ? 14.478 17.342 4.055 1.00 71.25 131 SER A O 1
ATOM 1071 N N . GLN A 1 132 ? 16.222 16.397 5.119 1.00 79.31 132 GLN A N 1
ATOM 1072 C CA . GLN A 1 132 ? 15.817 15.002 4.959 1.00 79.31 132 GLN A CA 1
ATOM 1073 C C . GLN A 1 132 ? 14.436 14.758 5.608 1.00 79.31 132 GLN A C 1
ATOM 1075 O O . GLN A 1 132 ? 14.252 15.174 6.756 1.00 79.31 132 GLN A O 1
ATOM 1080 N N . PRO A 1 133 ? 13.484 14.068 4.944 1.00 87.31 133 PRO A N 1
ATOM 1081 C CA . PRO A 1 133 ? 12.172 13.764 5.517 1.00 87.31 133 PRO A CA 1
ATOM 1082 C C . PRO A 1 133 ? 12.266 13.035 6.860 1.00 87.31 133 PRO A C 1
ATOM 1084 O O . PRO A 1 133 ? 13.101 12.142 7.034 1.00 87.31 133 PRO A O 1
ATOM 1087 N N . LYS A 1 134 ? 11.354 13.350 7.787 1.00 85.69 134 LYS A N 1
ATOM 1088 C CA . LYS A 1 134 ? 11.334 12.778 9.147 1.00 85.69 134 LYS A CA 1
ATOM 1089 C C . LYS A 1 134 ? 11.357 11.251 9.169 1.00 85.69 134 LYS A C 1
ATOM 1091 O O . LYS A 1 134 ? 12.073 10.676 9.979 1.00 85.69 134 LYS A O 1
ATOM 1096 N N . ILE A 1 135 ? 10.633 10.597 8.257 1.00 87.25 135 ILE A N 1
ATOM 1097 C CA . ILE A 1 135 ? 10.607 9.128 8.164 1.00 87.25 135 ILE A CA 1
ATOM 1098 C C . ILE A 1 135 ? 12.004 8.568 7.885 1.00 87.25 135 ILE A C 1
ATOM 1100 O O . ILE A 1 135 ? 12.393 7.576 8.490 1.00 87.25 135 ILE A O 1
ATOM 1104 N N . LEU A 1 136 ? 12.780 9.199 7.002 1.00 85.56 136 LEU A N 1
ATOM 1105 C CA . LEU A 1 136 ? 14.131 8.730 6.691 1.00 85.56 136 LEU A CA 1
ATOM 1106 C C . LEU A 1 136 ? 15.074 8.915 7.882 1.00 85.56 136 LEU A C 1
ATOM 1108 O O . LEU A 1 136 ? 15.859 8.017 8.174 1.00 85.56 136 LEU A O 1
ATOM 1112 N N . GLN A 1 137 ? 14.940 10.030 8.609 1.00 84.12 137 GLN A N 1
ATOM 1113 C CA . GLN A 1 137 ? 15.695 10.267 9.843 1.00 84.12 137 GLN A CA 1
ATOM 1114 C C . GLN A 1 137 ? 15.357 9.223 10.916 1.00 84.12 137 GLN A C 1
ATOM 1116 O O . GLN A 1 137 ? 16.256 8.620 11.493 1.00 84.12 137 GLN A O 1
ATOM 1121 N N . GLN A 1 138 ? 14.066 8.960 11.141 1.00 81.75 138 GLN A N 1
ATOM 1122 C CA . GLN A 1 138 ? 13.590 7.958 12.101 1.00 81.75 138 GLN A CA 1
ATOM 1123 C C . GLN A 1 138 ? 14.071 6.545 11.765 1.00 81.75 138 GLN A C 1
ATOM 1125 O O . GLN A 1 138 ? 14.317 5.747 12.665 1.00 81.75 138 GLN A O 1
ATOM 1130 N N . LEU A 1 139 ? 14.195 6.235 10.475 1.00 79.06 139 LEU A N 1
ATOM 1131 C CA . LEU A 1 139 ? 14.659 4.938 9.995 1.00 79.06 139 LEU A CA 1
ATOM 1132 C C . LEU A 1 139 ? 16.181 4.819 9.899 1.00 79.06 139 LEU A C 1
ATOM 1134 O O . LEU A 1 139 ? 16.672 3.729 9.618 1.00 79.06 139 LEU A O 1
ATOM 1138 N N . GLY A 1 140 ? 16.926 5.910 10.097 1.00 82.50 140 GLY A N 1
ATOM 1139 C CA . GLY A 1 140 ? 18.373 5.932 9.880 1.00 82.50 140 GLY A CA 1
ATOM 1140 C C . GLY A 1 140 ? 18.777 5.673 8.423 1.00 82.50 140 GLY A C 1
ATOM 1141 O O . GLY A 1 140 ? 19.895 5.235 8.167 1.00 82.50 140 GLY A O 1
ATOM 1142 N N . ILE A 1 141 ? 17.881 5.920 7.462 1.00 83.19 141 ILE A N 1
ATOM 1143 C CA . ILE A 1 141 ? 18.130 5.709 6.031 1.00 83.19 141 ILE A CA 1
ATOM 1144 C C . ILE A 1 141 ? 18.574 7.034 5.424 1.00 83.19 141 ILE A C 1
ATOM 1146 O O . ILE A 1 141 ? 17.825 8.007 5.468 1.00 83.19 141 ILE A O 1
ATOM 1150 N N . THR A 1 142 ? 19.763 7.089 4.827 1.00 83.25 142 THR A N 1
ATOM 1151 C CA . THR A 1 142 ? 20.258 8.313 4.179 1.00 83.25 142 THR A CA 1
ATOM 1152 C C . THR A 1 142 ? 19.440 8.669 2.933 1.00 83.25 142 THR A C 1
ATOM 1154 O O . THR A 1 142 ? 18.831 7.807 2.297 1.00 83.25 142 THR A O 1
ATOM 1157 N N . ALA A 1 143 ? 19.427 9.956 2.571 1.00 82.44 143 ALA A N 1
ATOM 1158 C CA . ALA A 1 143 ? 18.749 10.445 1.369 1.00 82.44 143 ALA A CA 1
ATOM 1159 C C . ALA A 1 143 ? 19.239 9.726 0.098 1.00 82.44 143 ALA A C 1
ATOM 1161 O O . ALA A 1 143 ? 18.420 9.225 -0.670 1.00 82.44 143 ALA A O 1
ATOM 1162 N N . ASP A 1 144 ? 20.559 9.607 -0.072 1.00 80.69 144 ASP A N 1
ATOM 1163 C CA . ASP A 1 144 ? 21.167 8.955 -1.237 1.00 80.69 144 ASP A CA 1
ATOM 1164 C C . ASP A 1 144 ? 20.805 7.471 -1.320 1.00 80.69 144 ASP A C 1
ATOM 1166 O O . ASP A 1 144 ? 20.383 7.003 -2.377 1.00 80.69 144 ASP A O 1
ATOM 1170 N N . ALA A 1 145 ? 20.871 6.745 -0.195 1.00 79.81 145 ALA A N 1
ATOM 1171 C CA . ALA A 1 145 ? 20.467 5.341 -0.153 1.00 79.81 145 ALA A CA 1
ATOM 1172 C C . ALA A 1 145 ? 18.983 5.190 -0.516 1.00 79.81 145 ALA A C 1
ATOM 1174 O O . ALA A 1 145 ? 18.617 4.344 -1.330 1.00 79.81 145 ALA A O 1
ATOM 1175 N N . TRP A 1 146 ? 18.108 6.036 0.038 1.00 85.50 146 TRP A N 1
ATOM 1176 C CA . TRP A 1 146 ? 16.685 5.995 -0.294 1.00 85.50 146 TRP A CA 1
ATOM 1177 C C . TRP A 1 146 ? 16.423 6.237 -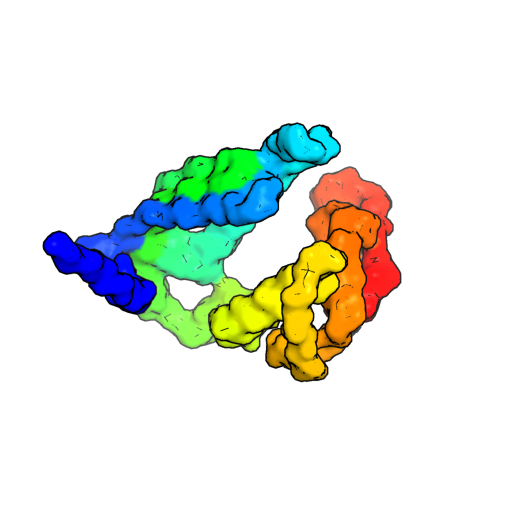1.785 1.00 85.50 146 TRP A C 1
ATOM 1179 O O . TRP A 1 146 ? 15.633 5.503 -2.383 1.00 85.50 146 TRP A O 1
ATOM 1189 N N . LEU A 1 147 ? 17.065 7.240 -2.390 1.00 81.50 147 LEU A N 1
ATOM 1190 C CA . LEU A 1 147 ? 16.878 7.579 -3.803 1.00 81.50 147 LEU A CA 1
ATOM 1191 C C . LEU A 1 147 ? 17.417 6.482 -4.726 1.00 81.50 147 LEU A C 1
ATOM 1193 O O . LEU A 1 147 ? 16.681 6.012 -5.594 1.00 81.50 147 LEU A O 1
ATOM 1197 N N . GLU A 1 148 ? 18.633 5.988 -4.474 1.00 78.50 148 GLU A N 1
ATOM 1198 C CA . GLU A 1 148 ? 19.229 4.870 -5.216 1.00 78.50 148 GLU A CA 1
ATOM 1199 C C . GLU A 1 148 ? 18.304 3.641 -5.204 1.00 78.50 148 GLU A C 1
ATOM 1201 O O . GLU A 1 148 ? 18.033 3.027 -6.241 1.00 78.50 148 GLU A O 1
ATOM 1206 N N . HIS A 1 149 ? 17.757 3.300 -4.034 1.00 76.25 149 HIS A N 1
ATOM 1207 C CA . HIS A 1 149 ? 16.867 2.153 -3.878 1.00 76.25 149 HIS A CA 1
ATOM 1208 C C . HIS A 1 149 ? 15.450 2.386 -4.412 1.00 76.25 149 HIS A C 1
ATOM 1210 O O . HIS A 1 149 ? 14.817 1.421 -4.843 1.00 76.25 149 HIS A O 1
ATOM 1216 N N . SER A 1 150 ? 14.953 3.623 -4.412 1.00 78.06 150 SER A N 1
ATOM 1217 C CA . SER A 1 150 ? 13.625 3.968 -4.935 1.00 78.06 150 SER A CA 1
ATOM 1218 C C . SER A 1 150 ? 13.597 3.997 -6.462 1.00 78.06 150 SER A C 1
ATOM 1220 O O . SER A 1 150 ? 12.624 3.545 -7.066 1.00 78.06 150 SER A O 1
ATOM 1222 N N . GLU A 1 151 ? 14.665 4.480 -7.098 1.00 74.50 151 GLU A N 1
ATOM 1223 C CA . GLU A 1 151 ? 14.775 4.549 -8.558 1.00 74.50 151 GLU A CA 1
ATOM 1224 C C . GLU A 1 151 ? 15.116 3.191 -9.179 1.00 74.50 151 GLU A C 1
ATOM 1226 O O . GLU A 1 151 ? 14.508 2.778 -10.167 1.00 74.50 151 GLU A O 1
ATOM 1231 N N . GLN A 1 152 ? 16.055 2.459 -8.573 1.00 74.00 152 GLN A N 1
ATOM 1232 C CA . GLN A 1 152 ? 16.609 1.220 -9.132 1.00 74.00 152 GLN A CA 1
ATOM 1233 C C . GLN A 1 152 ? 16.061 -0.035 -8.440 1.00 74.00 152 GLN A C 1
ATOM 1235 O O . GLN A 1 152 ? 16.677 -1.103 -8.489 1.00 74.00 152 GLN A O 1
ATOM 1240 N N . PHE A 1 153 ? 14.892 0.061 -7.793 1.00 72.81 153 PHE A N 1
ATOM 1241 C CA . PHE A 1 153 ? 14.337 -1.014 -6.964 1.00 72.81 153 PHE A CA 1
ATOM 1242 C C . PHE A 1 153 ? 14.294 -2.364 -7.693 1.00 72.81 153 PHE A C 1
ATOM 1244 O O . PHE A 1 153 ? 14.800 -3.371 -7.198 1.00 72.81 153 PHE A O 1
ATOM 1251 N N . MET A 1 154 ? 13.715 -2.385 -8.896 1.00 65.25 154 MET A N 1
ATOM 1252 C CA . MET A 1 154 ? 13.566 -3.610 -9.688 1.00 65.25 154 MET A CA 1
ATOM 1253 C C . MET A 1 154 ? 14.916 -4.156 -10.157 1.00 65.25 154 MET A C 1
ATOM 1255 O O . MET A 1 154 ? 15.120 -5.366 -10.185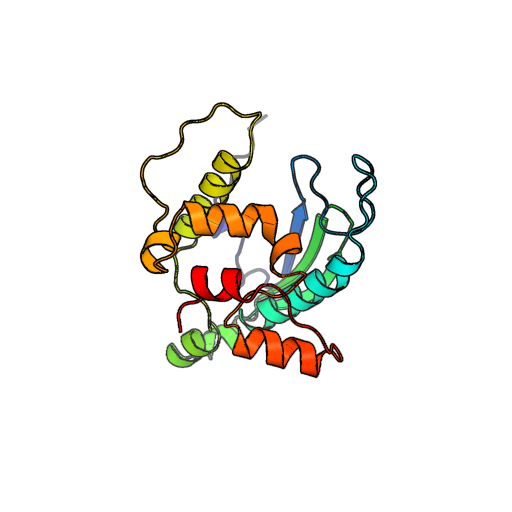 1.00 65.25 154 MET A O 1
ATOM 1259 N N . GLU A 1 155 ? 15.858 -3.279 -10.494 1.00 72.25 155 GLU A N 1
ATOM 1260 C CA . GLU A 1 155 ? 17.188 -3.693 -10.927 1.00 72.25 155 GLU A CA 1
ATOM 1261 C C . GLU A 1 155 ? 17.972 -4.326 -9.775 1.00 72.25 155 GLU A C 1
ATOM 1263 O O . GLU A 1 155 ? 18.601 -5.370 -9.956 1.00 72.25 155 GLU A O 1
ATOM 1268 N N . ARG A 1 156 ? 17.883 -3.758 -8.569 1.00 70.00 156 ARG A N 1
ATOM 1269 C CA . ARG A 1 156 ? 18.673 -4.191 -7.408 1.00 70.00 156 ARG A CA 1
ATOM 1270 C C . ARG A 1 156 ? 18.062 -5.357 -6.648 1.00 70.00 156 ARG A C 1
ATOM 1272 O O . ARG A 1 156 ? 18.787 -6.266 -6.252 1.00 70.00 156 ARG A O 1
ATOM 1279 N N . TYR A 1 157 ? 16.746 -5.355 -6.473 1.00 70.06 157 TYR A N 1
ATOM 1280 C CA . TYR A 1 157 ? 16.038 -6.302 -5.610 1.00 70.06 157 TYR A CA 1
ATOM 1281 C C . TYR A 1 157 ? 15.206 -7.337 -6.374 1.00 70.06 157 TYR A C 1
ATOM 1283 O O . TYR A 1 157 ? 14.654 -8.250 -5.754 1.00 70.06 157 TYR A O 1
ATOM 1291 N N . ALA A 1 158 ? 15.108 -7.215 -7.705 1.00 68.88 158 ALA A N 1
ATOM 1292 C CA . ALA A 1 158 ? 14.167 -7.927 -8.575 1.00 68.88 158 ALA A CA 1
ATOM 1293 C C . ALA A 1 158 ? 12.698 -7.692 -8.188 1.00 68.88 158 ALA A C 1
ATOM 1295 O O . ALA A 1 158 ? 11.953 -7.079 -8.941 1.00 68.88 158 ALA A O 1
ATOM 1296 N N . ASN A 1 159 ? 12.274 -8.182 -7.022 1.00 70.25 159 ASN A N 1
ATOM 1297 C CA . ASN A 1 159 ? 10.911 -8.065 -6.515 1.00 70.25 159 ASN A CA 1
ATOM 1298 C C . ASN A 1 159 ? 10.768 -8.090 -4.980 1.00 70.25 159 AS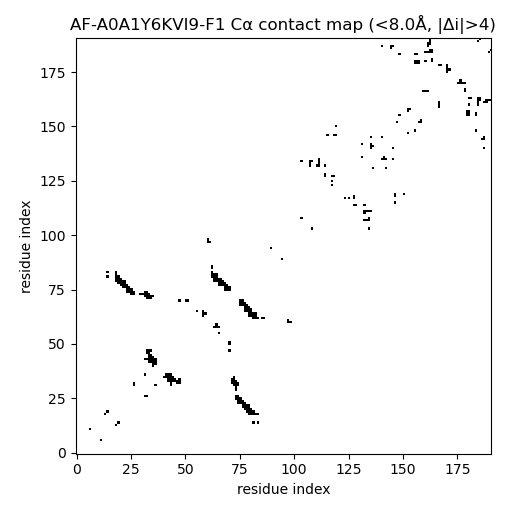N A C 1
ATOM 1300 O O . ASN A 1 159 ? 9.641 -8.025 -4.495 1.00 70.25 159 ASN A O 1
ATOM 1304 N N . VAL A 1 160 ? 11.855 -8.210 -4.207 1.00 73.69 160 VAL A N 1
ATOM 1305 C CA . VAL A 1 160 ? 11.787 -8.285 -2.736 1.00 73.69 160 VAL A CA 1
ATOM 1306 C C . VAL A 1 160 ? 12.946 -7.530 -2.092 1.00 73.69 160 VAL A C 1
ATOM 1308 O O . VAL A 1 160 ? 14.099 -7.774 -2.418 1.00 73.69 160 VAL A O 1
ATOM 1311 N N . SER A 1 161 ? 12.640 -6.633 -1.157 1.00 82.19 161 SER A N 1
ATOM 1312 C CA . SER A 1 161 ? 13.630 -5.904 -0.358 1.00 82.19 161 SER A CA 1
ATOM 1313 C C . SER A 1 161 ? 13.374 -6.174 1.122 1.00 82.19 161 SER A C 1
ATOM 1315 O O . SER A 1 161 ? 12.224 -6.276 1.550 1.00 82.19 161 SER A O 1
ATOM 1317 N N . GLY A 1 162 ? 14.440 -6.350 1.890 1.00 81.25 162 GLY A N 1
ATOM 1318 C CA . GLY A 1 162 ? 14.400 -6.686 3.309 1.00 81.25 162 GLY A CA 1
ATOM 1319 C C . GLY A 1 162 ? 15.778 -7.109 3.802 1.00 81.25 162 GLY A C 1
ATOM 1320 O O . GLY A 1 162 ? 16.758 -7.028 3.059 1.00 81.25 162 GLY A O 1
ATOM 1321 N N . LYS A 1 163 ? 15.861 -7.620 5.035 1.00 86.31 163 LYS A N 1
ATOM 1322 C CA . LYS A 1 163 ? 17.085 -8.267 5.532 1.00 86.31 163 LYS A CA 1
ATOM 1323 C C . LYS A 1 163 ? 17.489 -9.408 4.596 1.00 86.31 163 LYS A C 1
ATOM 1325 O O . LYS A 1 163 ? 16.637 -10.216 4.217 1.00 86.31 163 LYS A O 1
ATOM 1330 N N . TRP A 1 164 ? 18.779 -9.508 4.276 1.00 88.25 164 TRP A N 1
ATOM 1331 C CA . TRP A 1 164 ? 19.299 -10.472 3.300 1.00 88.25 164 TRP A CA 1
ATOM 1332 C C . TRP A 1 164 ? 18.847 -11.909 3.591 1.00 88.25 164 TRP A C 1
ATOM 1334 O O . TRP A 1 164 ? 18.353 -12.602 2.705 1.00 88.25 164 TRP A O 1
ATOM 1344 N N . SER A 1 165 ? 18.909 -12.328 4.857 1.00 87.88 165 SER A N 1
ATOM 1345 C CA . SER A 1 165 ? 18.457 -13.654 5.297 1.00 87.88 165 SER A CA 1
ATOM 1346 C C . SER A 1 165 ? 16.980 -13.921 4.983 1.00 87.88 165 SER A C 1
ATOM 1348 O O . SER A 1 165 ? 16.625 -15.006 4.525 1.00 87.88 165 SER A O 1
ATOM 1350 N N . ARG A 1 166 ? 16.112 -12.919 5.166 1.00 85.94 166 ARG A N 1
ATOM 1351 C CA . ARG A 1 166 ? 14.672 -13.010 4.882 1.00 85.94 166 ARG A CA 1
ATOM 1352 C C . ARG A 1 166 ? 14.385 -12.993 3.386 1.00 85.94 166 ARG A C 1
ATOM 1354 O O . ARG A 1 166 ? 13.501 -13.719 2.942 1.00 85.94 166 ARG A O 1
ATOM 1361 N N . MET A 1 167 ? 15.141 -12.214 2.612 1.00 86.75 167 MET A N 1
ATOM 1362 C CA . MET A 1 167 ? 15.058 -12.236 1.149 1.00 86.75 167 MET A CA 1
ATOM 1363 C C . MET A 1 167 ? 15.419 -13.621 0.595 1.00 86.75 167 MET A C 1
ATOM 1365 O O . MET A 1 167 ? 14.696 -14.138 -0.257 1.00 86.75 167 MET A O 1
ATOM 1369 N N . CYS A 1 168 ? 16.475 -14.248 1.124 1.00 86.94 168 CYS A N 1
ATOM 1370 C CA . CYS A 1 168 ? 16.870 -15.604 0.744 1.00 86.94 168 CYS A CA 1
ATOM 1371 C C . CYS A 1 168 ? 15.812 -16.652 1.098 1.00 86.94 168 CYS A C 1
ATOM 1373 O O . CYS A 1 168 ? 15.424 -17.444 0.239 1.00 86.94 168 CYS A O 1
ATOM 1375 N N . ALA A 1 169 ? 15.292 -16.610 2.327 1.00 85.31 169 ALA A N 1
ATOM 1376 C CA . ALA A 1 169 ? 14.235 -17.517 2.768 1.00 85.31 169 ALA A CA 1
ATOM 1377 C C . ALA A 1 169 ? 12.959 -17.376 1.917 1.00 85.31 169 ALA A C 1
ATOM 1379 O O . ALA A 1 169 ? 12.376 -18.373 1.495 1.00 85.31 169 ALA A O 1
ATOM 1380 N N . PHE A 1 170 ? 12.551 -16.139 1.603 1.00 81.25 170 PHE A N 1
ATOM 1381 C CA . PHE A 1 170 ? 11.404 -15.881 0.730 1.00 81.25 170 PHE A CA 1
ATOM 1382 C C . PHE A 1 170 ? 11.605 -16.475 -0.669 1.00 81.25 170 PHE A C 1
ATOM 1384 O O . PHE A 1 170 ? 10.685 -17.075 -1.221 1.00 81.25 170 PHE A O 1
ATOM 1391 N N . LYS A 1 171 ? 12.803 -16.331 -1.249 1.00 81.62 171 LYS A N 1
ATOM 1392 C CA . LYS A 1 171 ? 13.100 -16.874 -2.580 1.00 81.62 171 LYS A CA 1
ATOM 1393 C C . LYS A 1 171 ? 13.088 -18.395 -2.609 1.00 81.62 171 LYS A C 1
ATOM 1395 O O . LYS A 1 171 ? 12.491 -18.942 -3.529 1.00 81.62 171 LYS A O 1
ATOM 1400 N N . GLN A 1 172 ? 13.655 -19.051 -1.599 1.00 83.31 172 GLN A N 1
ATOM 1401 C CA . GLN A 1 172 ? 13.587 -20.508 -1.467 1.00 83.31 172 GLN A CA 1
ATOM 1402 C C . GLN A 1 172 ? 12.137 -20.993 -1.349 1.00 83.31 172 GLN A C 1
ATOM 1404 O O . GLN A 1 172 ? 11.730 -21.888 -2.083 1.00 83.31 172 GLN A O 1
ATOM 1409 N N . HIS A 1 173 ? 11.326 -20.348 -0.503 1.00 76.81 173 HIS A N 1
ATOM 1410 C CA . HIS A 1 173 ? 9.899 -20.664 -0.371 1.00 76.81 173 HIS A CA 1
ATOM 1411 C C . HIS A 1 173 ? 9.122 -20.452 -1.682 1.00 76.81 173 HIS A C 1
ATOM 1413 O O . HIS A 1 173 ? 8.182 -21.178 -1.984 1.00 76.81 173 HIS A O 1
ATOM 1419 N N . ALA A 1 174 ? 9.511 -19.460 -2.483 1.00 75.44 174 ALA A N 1
ATOM 1420 C CA . ALA A 1 174 ? 8.921 -19.191 -3.791 1.00 75.44 174 ALA A CA 1
ATOM 1421 C C . ALA A 1 174 ? 9.468 -20.094 -4.923 1.00 75.44 174 ALA A C 1
ATOM 1423 O O . ALA A 1 174 ? 9.211 -19.802 -6.090 1.00 75.44 174 ALA A O 1
ATOM 1424 N N . GLY A 1 175 ? 10.234 -21.147 -4.606 1.00 75.56 175 GLY A N 1
ATOM 1425 C CA . GLY A 1 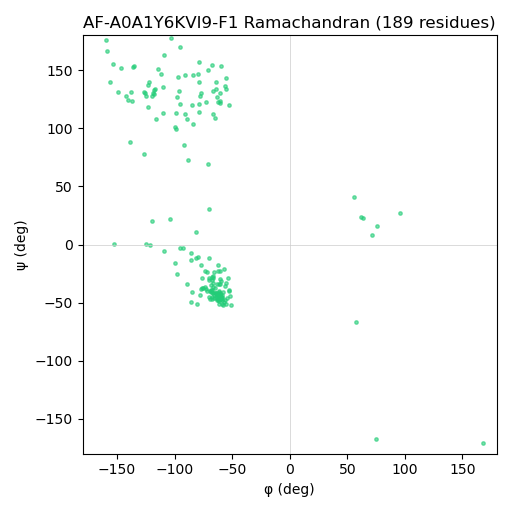175 ? 10.795 -22.089 -5.585 1.00 75.56 175 GLY A CA 1
ATOM 1426 C C . GLY A 1 175 ? 11.994 -21.554 -6.377 1.00 75.56 175 GLY A C 1
ATOM 1427 O O . GLY A 1 175 ? 12.332 -22.092 -7.425 1.00 75.56 175 GLY A O 1
ATOM 1428 N N . GLY A 1 176 ? 12.626 -20.470 -5.919 1.00 75.69 176 GLY A N 1
ATOM 1429 C CA . GLY A 1 176 ? 13.793 -19.865 -6.557 1.00 75.69 176 GLY A CA 1
ATOM 1430 C C . GLY A 1 176 ? 15.118 -20.305 -5.930 1.00 75.69 176 GLY A C 1
ATOM 1431 O O . GLY A 1 176 ? 15.231 -20.432 -4.713 1.00 75.69 176 GLY A O 1
ATOM 1432 N N . HIS A 1 177 ? 16.153 -20.456 -6.762 1.00 74.44 177 HIS A N 1
ATOM 1433 C CA . HIS A 1 177 ? 17.496 -20.876 -6.329 1.00 74.44 177 HIS A CA 1
ATOM 1434 C C . HIS A 1 177 ? 18.499 -19.721 -6.164 1.00 74.44 177 HIS A C 1
ATOM 1436 O O . HIS A 1 177 ? 19.531 -19.891 -5.522 1.00 74.44 177 HIS A O 1
ATOM 1442 N N . TRP A 1 178 ? 18.202 -18.541 -6.720 1.00 76.38 178 TRP A N 1
ATOM 1443 C CA . TRP A 1 178 ? 19.107 -17.387 -6.733 1.00 76.38 178 TRP A CA 1
ATOM 1444 C C . TRP A 1 178 ? 18.482 -16.145 -6.096 1.00 76.38 178 TRP A C 1
ATOM 1446 O O . TRP A 1 178 ? 17.323 -15.804 -6.346 1.00 76.38 178 TRP A O 1
ATOM 1456 N N . CYS A 1 179 ? 19.286 -15.443 -5.294 1.00 78.50 179 CYS A N 1
ATOM 1457 C CA . CYS A 1 179 ? 18.908 -14.215 -4.594 1.00 78.50 179 CYS A CA 1
ATOM 1458 C C . CYS A 1 179 ? 19.783 -13.051 -5.070 1.00 78.50 179 CYS A C 1
ATOM 1460 O O . CYS A 1 179 ? 21.002 -13.184 -5.152 1.00 78.50 179 CYS A O 1
ATOM 1462 N N . LYS A 1 180 ? 19.166 -11.906 -5.377 1.00 81.12 180 LYS A N 1
ATOM 1463 C CA . LYS A 1 180 ? 19.837 -10.686 -5.857 1.00 81.12 180 LYS A CA 1
ATOM 1464 C C . LYS A 1 180 ? 19.693 -9.572 -4.817 1.00 81.12 180 LYS A C 1
ATOM 1466 O O . LYS A 1 180 ? 18.708 -9.550 -4.085 1.00 81.12 180 LYS A O 1
ATOM 1471 N N . GLY A 1 181 ? 20.663 -8.658 -4.759 1.00 82.25 181 GLY A N 1
ATOM 1472 C CA . GLY A 1 181 ? 20.553 -7.435 -3.955 1.00 82.25 181 GLY A CA 1
ATOM 1473 C C . GLY A 1 181 ? 21.176 -7.502 -2.560 1.00 82.25 181 GLY A C 1
ATOM 1474 O O . GLY A 1 181 ? 20.736 -6.773 -1.681 1.00 82.25 181 GLY A O 1
ATOM 1475 N N . LYS A 1 182 ? 22.200 -8.342 -2.336 1.00 84.81 182 LYS A N 1
ATOM 1476 C CA . LYS A 1 182 ? 22.880 -8.471 -1.030 1.00 84.81 182 LYS A CA 1
ATOM 1477 C C . LYS A 1 182 ? 23.464 -7.148 -0.524 1.00 84.81 182 LYS A C 1
ATOM 1479 O O . LYS A 1 182 ? 23.153 -6.738 0.587 1.00 84.81 182 LYS A O 1
ATOM 1484 N N . SER A 1 183 ? 24.257 -6.456 -1.344 1.00 81.75 183 SER A N 1
ATOM 1485 C CA . SER A 1 183 ? 24.862 -5.171 -0.957 1.00 81.75 183 SER A CA 1
ATOM 1486 C C . SER A 1 183 ? 23.800 -4.099 -0.694 1.00 81.75 183 SER A C 1
ATOM 1488 O O . SER A 1 183 ? 23.840 -3.428 0.330 1.00 81.75 183 SER A O 1
ATOM 1490 N N . ALA A 1 184 ? 22.789 -4.024 -1.565 1.00 79.88 184 ALA A N 1
ATOM 1491 C CA . ALA A 1 184 ? 21.645 -3.127 -1.419 1.00 79.88 184 ALA A CA 1
ATOM 1492 C C . ALA A 1 184 ? 20.797 -3.438 -0.168 1.00 79.88 184 ALA A C 1
ATOM 1494 O O . ALA A 1 184 ? 20.229 -2.547 0.455 1.00 79.88 184 ALA A O 1
ATOM 1495 N N . SER A 1 185 ? 20.689 -4.709 0.221 1.00 83.38 185 SER A N 1
ATOM 1496 C CA . SER A 1 185 ? 20.007 -5.117 1.449 1.00 83.38 185 SER A CA 1
ATOM 1497 C C . SER A 1 185 ? 20.720 -4.568 2.685 1.00 83.38 185 SER A C 1
ATOM 1499 O O . SER A 1 185 ? 20.059 -3.987 3.533 1.00 83.38 185 SER A O 1
ATOM 1501 N N . HIS A 1 186 ? 22.049 -4.670 2.763 1.00 81.75 186 HIS A N 1
ATOM 1502 C CA . HIS A 1 186 ? 22.809 -4.177 3.919 1.00 81.75 186 HIS A CA 1
ATOM 1503 C C . HIS A 1 186 ? 22.801 -2.649 4.067 1.00 81.75 186 HIS A C 1
ATOM 1505 O O . HIS A 1 186 ? 22.911 -2.158 5.185 1.00 81.75 186 HIS A O 1
ATOM 1511 N N . GLN A 1 187 ? 22.668 -1.905 2.966 1.00 75.50 187 GLN A N 1
ATOM 1512 C CA . GLN A 1 187 ? 22.585 -0.440 2.992 1.00 75.50 187 GLN A CA 1
ATOM 1513 C C . GLN A 1 187 ? 21.246 0.064 3.551 1.00 75.50 187 GLN A C 1
ATOM 1515 O O . GLN A 1 187 ? 21.226 1.037 4.298 1.00 75.50 187 GLN A O 1
ATOM 1520 N N . LEU A 1 188 ? 20.133 -0.595 3.200 1.00 75.38 188 LEU A N 1
ATOM 1521 C CA . LEU A 1 188 ? 18.782 -0.155 3.578 1.00 75.38 188 LEU A CA 1
ATOM 1522 C C . LEU A 1 188 ? 18.226 -0.879 4.821 1.00 75.38 188 LEU A C 1
ATOM 1524 O O . LEU A 1 188 ? 17.360 -0.349 5.510 1.00 75.38 188 LEU A O 1
ATOM 1528 N N . HIS A 1 189 ? 18.701 -2.096 5.100 1.00 76.19 189 HIS A N 1
ATOM 1529 C CA . HIS A 1 189 ? 18.225 -2.960 6.185 1.00 76.19 189 HIS A CA 1
ATOM 1530 C C . HIS A 1 189 ? 19.403 -3.399 7.064 1.00 76.19 189 HIS A C 1
ATOM 1532 O O . HIS A 1 189 ? 19.877 -4.533 6.916 1.00 76.19 189 HIS A O 1
ATOM 1538 N N . PRO A 1 190 ? 19.897 -2.530 7.967 1.00 58.06 190 PRO A N 1
ATOM 1539 C CA . PRO A 1 190 ? 20.934 -2.921 8.914 1.00 58.06 190 PRO A CA 1
ATOM 1540 C C . PRO A 1 190 ? 20.462 -4.088 9.808 1.00 58.06 190 PRO A C 1
ATOM 1542 O O . PRO A 1 190 ? 19.258 -4.323 9.981 1.00 58.06 190 PRO A O 1
ATOM 1545 N N . ASN A 1 191 ? 21.436 -4.867 10.294 1.00 50.72 191 ASN A N 1
ATOM 1546 C CA . ASN A 1 191 ? 21.232 -6.118 11.042 1.00 50.72 191 ASN A CA 1
ATOM 1547 C C . ASN A 1 191 ? 20.311 -5.972 12.254 1.00 50.72 191 ASN A C 1
ATOM 1549 O O . ASN A 1 191 ? 20.416 -4.968 12.983 1.00 50.72 191 ASN A O 1
#

Foldseek 3Di:
DDDPDDDDPVVVDDVVVPQKDKDKDFAPDQDWQAAARPPPRDGRPVRQVVVVVVVVLVCQLAQKDFPDKDHDGGMIITIIGRDVVVVVVDDPVNNVVSCPDDDDDPVLVVVQVVLLVVVVDPPDDDDRDPDDGPSCVVQVADPVLCNCCVVCVCVAFVPDAEAQVVQCVVQVVVVHDDGGRNVNNCRRYPD

Mean predicted aligned error: 12.57 Å